Protein AF-A0A2N6TI13-F1 (afdb_monomer_lite)

Foldseek 3Di:
DDDDDDDDPPVPPPPDPPDPDDDDDPPPDDPPPDPDPQDPVNVVVVVVVVVVVVVVVVVQVVPPDDDDDPDPDDLDFQAADDPPQFDPFAEDEDPLCDPVVPDVPNHHDPQDDRVSRNRRNRRFDDDPVDPWTWDCGSNFIWIWDQDPVRYTYIDTDALCVDDLVRLVVCCVVVSDDPVVSVDRNVTDD

Organism: Fusobacterium nucleatum (NCBI:txid851)

Radius of gyration: 29.39 Å; chains: 1; bounding box: 81×53×60 Å

Secondary structure (DSSP, 8-state):
----PPPPS---------PPP--S----PPP--------HHHHHHHHHHHHHHHHHHHHHHTSSS------------PPPPP-S----PEE---GGG-GGG--TT----S--SHHHHHHHHHTPEEETTEEEEEEEETTEEEEEEE-TTSEEEEEEE-TTTS-HHHHHHHHHTTSS-HHHHHHHHH---

pLDDT: mean 72.27, std 16.73, range [37.0, 93.75]

Sequence (189 aa):
MYTLSPLPEDMKKPKIPSFPSPNGKIFQLPPMVLPKQETEKERWEREERARREEQEFFNELQKPNGIPLQQEKPVTIIYTKNDGTKFDEKYEPSPKHDPKTGYPGASKSNIPDIKTGQELLEDSYGSSKVKQRYVWYRGKLVEFQPGNNGTWHDYTVDGNEVPTDVLRQMGDDGIITNSEYNKLKKGKK

Structure (mmCIF, N/CA/C/O backbone):
data_AF-A0A2N6TI13-F1
#
_entry.id   AF-A0A2N6TI13-F1
#
loop_
_atom_site.group_PDB
_atom_site.id
_atom_site.type_symbol
_atom_site.label_atom_id
_atom_site.label_alt_id
_atom_site.label_comp_id
_atom_site.label_asym_id
_atom_site.label_entity_id
_atom_site.label_seq_id
_atom_site.pdbx_PDB_ins_code
_atom_site.Cartn_x
_atom_site.Cartn_y
_atom_site.Cartn_z
_atom_site.occupancy
_atom_site.B_iso_or_equiv
_atom_site.auth_seq_id
_atom_site.auth_comp_id
_atom_site.auth_asym_id
_atom_site.auth_atom_id
_atom_site.pdbx_PDB_model_num
ATOM 1 N N . MET A 1 1 ? -63.350 -16.710 -43.893 1.00 46.12 1 MET A N 1
ATOM 2 C CA . MET A 1 1 ? -62.739 -17.830 -43.150 1.00 46.12 1 MET A CA 1
ATOM 3 C C . MET A 1 1 ? -61.500 -17.301 -42.443 1.00 46.12 1 MET A C 1
ATOM 5 O O . MET A 1 1 ? -60.509 -17.068 -43.115 1.00 46.12 1 MET A O 1
ATOM 9 N N . TYR A 1 2 ? -61.569 -17.046 -41.135 1.00 40.47 2 TYR A N 1
ATOM 10 C CA . TYR A 1 2 ? -60.393 -16.741 -40.311 1.00 40.47 2 TYR A CA 1
ATOM 11 C C . TYR A 1 2 ? -60.356 -17.750 -39.165 1.00 40.47 2 TYR A C 1
ATOM 13 O O . TYR A 1 2 ? -61.289 -17.832 -38.370 1.00 40.47 2 TYR A O 1
ATOM 21 N N . THR A 1 3 ? -59.309 -18.570 -39.154 1.00 49.75 3 THR A N 1
ATOM 22 C CA . THR A 1 3 ? -59.056 -19.633 -38.182 1.00 49.75 3 THR A CA 1
ATOM 23 C C . THR A 1 3 ? -58.270 -19.044 -37.014 1.00 49.75 3 THR A C 1
ATOM 25 O O . THR A 1 3 ? -57.120 -18.645 -37.190 1.00 49.75 3 THR A O 1
ATOM 28 N N . LEU A 1 4 ? -58.877 -18.957 -35.831 1.00 55.81 4 LEU A N 1
ATOM 29 C CA . LEU A 1 4 ? -58.154 -18.615 -34.607 1.00 55.81 4 LEU A CA 1
ATOM 30 C C . LEU A 1 4 ? -57.426 -19.872 -34.114 1.00 55.81 4 LEU A C 1
ATOM 32 O O . LEU A 1 4 ? -58.065 -20.851 -33.733 1.00 55.81 4 LEU A O 1
ATOM 36 N N . SER A 1 5 ? -56.096 -19.856 -34.174 1.00 57.47 5 SER A N 1
ATOM 37 C CA . SER A 1 5 ? -55.239 -20.907 -33.618 1.00 57.47 5 SER A CA 1
ATOM 38 C C . SER A 1 5 ? -55.472 -21.061 -32.105 1.00 57.47 5 SER A C 1
ATOM 40 O O . SER A 1 5 ? -55.569 -20.043 -31.414 1.00 57.47 5 SER A O 1
ATOM 42 N N . PRO A 1 6 ? -55.532 -22.288 -31.556 1.00 62.94 6 PRO A N 1
ATOM 43 C CA . PRO A 1 6 ? -55.612 -22.487 -30.113 1.00 62.94 6 PRO A CA 1
ATOM 44 C C . PRO A 1 6 ? -54.283 -22.123 -29.428 1.00 62.94 6 PRO A C 1
ATOM 46 O O . PRO A 1 6 ? -53.200 -22.407 -29.941 1.00 62.94 6 PRO A O 1
ATOM 49 N N . LEU A 1 7 ? -54.384 -21.474 -28.264 1.00 60.69 7 LEU A N 1
ATOM 50 C CA . LEU A 1 7 ? -53.261 -21.166 -27.374 1.00 60.69 7 LEU A CA 1
ATOM 51 C C . LEU A 1 7 ? -52.585 -22.463 -26.878 1.00 60.69 7 LEU A C 1
ATOM 53 O O . LEU A 1 7 ? -53.291 -23.422 -26.570 1.00 60.69 7 LEU A O 1
ATOM 57 N N . PRO A 1 8 ? -51.245 -22.500 -26.753 1.00 56.47 8 PRO A N 1
ATOM 58 C CA . PRO A 1 8 ? -50.531 -23.680 -26.276 1.00 56.47 8 PRO A CA 1
ATOM 59 C C . PRO A 1 8 ? -50.823 -23.975 -24.795 1.00 56.47 8 PRO A C 1
ATOM 61 O O . PRO A 1 8 ? -50.759 -23.096 -23.936 1.00 56.47 8 PRO A O 1
ATOM 64 N N . GLU A 1 9 ? -51.093 -25.246 -24.499 1.00 60.72 9 GLU A N 1
ATOM 65 C CA . GLU A 1 9 ? -51.536 -25.784 -23.200 1.00 60.72 9 GLU A CA 1
ATOM 66 C C . GLU A 1 9 ? -50.435 -25.884 -22.125 1.00 60.72 9 GLU A C 1
ATOM 68 O O . GLU A 1 9 ? -50.664 -26.455 -21.060 1.00 60.72 9 GLU A O 1
ATOM 73 N N . ASP A 1 10 ? -49.251 -25.303 -22.344 1.00 55.16 10 ASP A N 1
ATOM 74 C CA . ASP A 1 10 ? -48.114 -25.426 -21.414 1.00 55.16 10 ASP A CA 1
ATOM 75 C C . ASP A 1 10 ? -47.843 -24.166 -20.577 1.00 55.16 10 ASP A C 1
ATOM 77 O O . ASP A 1 10 ? -46.746 -23.949 -20.064 1.00 55.16 10 ASP A O 1
ATOM 81 N N . MET A 1 11 ? -48.875 -23.353 -20.328 1.00 54.72 11 MET A N 1
ATOM 82 C CA . MET A 1 11 ? -48.889 -22.490 -19.142 1.00 54.72 11 MET A CA 1
ATOM 83 C C . MET A 1 11 ? -49.222 -23.332 -17.905 1.00 54.72 11 MET A C 1
ATOM 85 O O . MET A 1 11 ? -50.239 -23.136 -17.230 1.00 54.72 11 MET A O 1
ATOM 89 N N . LYS A 1 12 ? -48.339 -24.282 -17.579 1.00 58.94 12 LYS A N 1
ATOM 90 C CA . LYS A 1 12 ? -48.272 -24.862 -16.239 1.00 58.94 12 LYS A CA 1
ATOM 91 C C . LYS A 1 12 ? -48.084 -23.714 -15.258 1.00 58.94 12 LYS A C 1
ATOM 93 O O . LYS A 1 12 ? -47.015 -23.117 -15.166 1.00 58.94 12 LYS A O 1
ATOM 98 N N . LYS A 1 13 ? -49.162 -23.397 -14.541 1.00 60.44 13 LYS A N 1
ATOM 99 C CA . LYS A 1 13 ? -49.174 -22.458 -13.418 1.00 60.44 13 LYS A CA 1
ATOM 100 C C . LYS A 1 13 ? -47.942 -22.747 -12.550 1.00 60.44 13 LYS A C 1
ATOM 102 O O . LYS A 1 13 ? -47.818 -23.891 -12.098 1.00 60.44 13 LYS A O 1
ATOM 107 N N . PRO A 1 14 ? -47.041 -21.783 -12.290 1.00 52.25 14 PRO A N 1
ATOM 108 C CA . PRO A 1 14 ? -46.030 -21.998 -11.271 1.00 52.25 14 PRO A CA 1
ATOM 109 C C . PRO A 1 14 ? -46.783 -22.282 -9.973 1.00 52.25 14 PRO A C 1
ATOM 111 O O . PRO A 1 14 ? -47.635 -21.500 -9.546 1.00 52.25 14 PRO A O 1
ATOM 114 N N . LYS A 1 15 ? -46.546 -23.459 -9.391 1.00 57.88 15 LYS A N 1
ATOM 115 C CA . LYS A 1 15 ? -47.133 -23.831 -8.109 1.00 57.88 15 LYS A CA 1
ATOM 116 C C . LYS A 1 15 ? -46.513 -22.917 -7.064 1.00 57.88 15 LYS A C 1
ATOM 118 O O . LYS A 1 15 ? -45.397 -23.153 -6.614 1.00 57.88 15 LYS A O 1
ATOM 123 N N . ILE A 1 16 ? -47.221 -21.839 -6.744 1.00 56.69 16 ILE A N 1
ATOM 124 C CA . ILE A 1 16 ? -46.847 -20.922 -5.673 1.00 56.69 16 ILE A CA 1
ATOM 125 C C . ILE A 1 16 ? -46.741 -21.782 -4.405 1.00 56.69 16 ILE A C 1
ATOM 127 O O . ILE A 1 16 ? -47.707 -22.489 -4.090 1.00 56.69 16 ILE A O 1
ATOM 131 N N . PRO A 1 17 ? -45.595 -21.807 -3.705 1.00 48.16 17 PRO A N 1
ATOM 132 C CA . PRO A 1 17 ? -45.518 -22.483 -2.423 1.00 48.16 17 PRO A CA 1
ATOM 133 C C . PRO A 1 17 ? -46.562 -21.849 -1.503 1.00 48.16 17 PRO A C 1
ATOM 135 O O . PRO A 1 17 ? -46.574 -20.636 -1.298 1.00 48.16 17 PRO A O 1
ATOM 138 N N . SER A 1 18 ? -47.488 -22.667 -1.004 1.00 52.69 18 SER A N 1
ATOM 139 C CA . SER A 1 18 ? -48.498 -22.209 -0.058 1.00 52.69 18 SER A CA 1
ATOM 140 C C . SER A 1 18 ? -47.770 -21.785 1.214 1.00 52.69 18 SER A C 1
ATOM 142 O O . SER A 1 18 ? -47.204 -22.626 1.911 1.00 52.69 18 SER A O 1
ATOM 144 N N . PHE A 1 19 ? -47.742 -20.484 1.493 1.00 53.62 19 PHE A N 1
ATOM 145 C CA . PHE A 1 19 ? -47.209 -19.975 2.750 1.00 53.62 19 PHE A CA 1
ATOM 146 C C . PHE A 1 19 ? -48.032 -20.553 3.912 1.00 53.62 19 PHE A C 1
ATOM 148 O O . PHE A 1 19 ? -49.264 -20.601 3.814 1.00 53.62 19 PHE A O 1
ATOM 155 N N . PRO A 1 20 ? -47.394 -21.015 5.002 1.00 49.56 20 PRO A N 1
ATOM 156 C CA . PRO A 1 20 ? -48.125 -21.440 6.183 1.00 49.56 20 PRO A CA 1
ATOM 157 C C . PRO A 1 20 ? -48.889 -20.241 6.750 1.00 49.56 20 PRO A C 1
ATOM 159 O O . PRO A 1 20 ? -48.307 -19.192 7.029 1.00 49.56 20 PRO A O 1
ATOM 162 N N . SER A 1 21 ? -50.203 -20.402 6.904 1.00 51.97 21 SER A N 1
ATOM 163 C CA . SER A 1 21 ? -51.037 -19.436 7.615 1.00 51.97 21 SER A CA 1
ATOM 164 C C . SER A 1 21 ? -50.514 -19.296 9.052 1.00 51.97 21 SER A C 1
ATOM 166 O O . SER A 1 21 ? -50.369 -20.319 9.732 1.00 51.97 21 SER A O 1
ATOM 168 N N . PRO A 1 22 ? -50.202 -18.081 9.539 1.00 46.97 22 PRO A N 1
ATOM 169 C CA . PRO A 1 22 ? -49.660 -17.901 10.873 1.00 46.97 22 PRO A CA 1
ATOM 170 C C . PRO A 1 22 ? -50.792 -18.015 11.896 1.00 46.97 22 PRO A C 1
ATOM 172 O O . PRO A 1 22 ? -51.399 -17.028 12.309 1.00 46.97 22 PRO A O 1
ATOM 175 N N . ASN A 1 23 ? -51.060 -19.237 12.350 1.00 52.44 23 ASN A N 1
ATOM 176 C CA . ASN A 1 23 ? -51.750 -19.431 13.615 1.00 52.44 23 ASN A CA 1
ATOM 177 C C . ASN A 1 23 ? -50.808 -19.004 14.751 1.00 52.44 23 ASN A C 1
ATOM 179 O O . ASN A 1 23 ? -49.843 -19.696 15.065 1.00 52.44 23 ASN A O 1
ATOM 183 N N . GLY A 1 24 ? -51.128 -17.873 15.385 1.00 54.88 24 GLY A N 1
ATOM 184 C CA . GLY A 1 24 ? -50.646 -17.548 16.728 1.00 54.88 24 GLY A CA 1
ATOM 185 C C . GLY A 1 24 ? -49.467 -16.580 16.813 1.00 54.88 24 GLY A C 1
ATOM 186 O O . GLY A 1 24 ? -48.456 -16.917 17.419 1.00 54.88 24 GLY A O 1
ATOM 187 N N . LYS A 1 25 ? -49.617 -15.380 16.239 1.00 58.41 25 LYS A N 1
ATOM 188 C CA . LYS A 1 25 ? -49.141 -14.070 16.743 1.00 58.41 25 LYS A CA 1
ATOM 189 C C . LYS A 1 25 ? -49.369 -13.054 15.629 1.00 58.41 25 LYS A C 1
ATOM 191 O O . LYS A 1 25 ? -48.630 -13.009 14.652 1.00 58.41 25 LYS A O 1
ATOM 196 N N . ILE A 1 26 ? -50.438 -12.276 15.755 1.00 49.81 26 ILE A N 1
ATOM 197 C CA . ILE A 1 26 ? -50.733 -11.181 14.833 1.00 49.81 26 ILE A CA 1
ATOM 198 C C . ILE A 1 26 ? -49.592 -10.172 14.998 1.00 49.81 26 ILE A C 1
ATOM 200 O O . ILE A 1 26 ? -49.514 -9.499 16.025 1.00 49.81 26 ILE A O 1
ATOM 204 N N . PHE A 1 27 ? -48.692 -10.074 14.018 1.00 46.62 27 PHE A N 1
ATOM 205 C CA . PHE A 1 27 ? -47.913 -8.856 13.835 1.00 46.62 27 PHE A CA 1
ATOM 206 C C . PHE A 1 27 ? -48.932 -7.764 13.514 1.00 46.62 27 PHE A C 1
ATOM 208 O O . PHE A 1 27 ? -49.380 -7.641 12.376 1.00 46.62 27 PHE A O 1
ATOM 215 N N . GLN A 1 28 ? -49.381 -7.032 14.534 1.00 60.00 28 GLN A N 1
ATOM 216 C CA . GLN A 1 28 ? -50.133 -5.811 14.303 1.00 60.00 28 GLN A CA 1
ATOM 217 C C . GLN A 1 28 ? -49.165 -4.850 13.622 1.00 60.00 28 GLN A C 1
ATOM 219 O O . GLN A 1 28 ? -48.255 -4.318 14.256 1.00 60.00 28 GLN A O 1
ATOM 224 N N . LEU A 1 29 ? -49.331 -4.673 12.311 1.00 51.97 29 LEU A N 1
ATOM 225 C CA . LEU A 1 29 ? -48.798 -3.491 11.655 1.00 51.97 29 LEU A CA 1
ATOM 226 C C . LEU A 1 29 ? -49.373 -2.286 12.412 1.00 51.97 29 LEU A C 1
ATOM 228 O O . LEU A 1 29 ? -50.572 -2.296 12.719 1.00 51.97 29 LEU A O 1
ATOM 232 N N . PRO A 1 30 ? -48.552 -1.280 12.762 1.00 56.88 30 PRO A N 1
ATOM 233 C CA . PRO A 1 30 ? -49.081 -0.072 13.371 1.00 56.88 30 PRO A CA 1
ATOM 234 C C . PRO A 1 30 ? -50.186 0.484 12.462 1.00 56.88 30 PRO A C 1
ATOM 236 O O . PRO A 1 30 ? -50.072 0.366 11.236 1.00 56.88 30 PRO A O 1
ATOM 239 N N . PRO A 1 31 ? -51.267 1.051 13.026 1.00 59.91 31 PRO A N 1
ATOM 240 C CA . PRO A 1 31 ? -52.330 1.634 12.224 1.00 59.91 31 PRO A CA 1
ATOM 241 C C . PRO A 1 31 ? -51.705 2.626 11.244 1.00 59.91 31 PRO A C 1
ATOM 243 O O . PRO A 1 31 ? -51.023 3.567 11.651 1.00 59.91 31 PRO A O 1
ATOM 246 N N . MET A 1 32 ? -51.892 2.374 9.947 1.00 54.28 32 MET A N 1
ATOM 247 C CA . MET A 1 32 ? -51.418 3.273 8.907 1.00 54.28 32 MET A CA 1
ATOM 248 C C . MET A 1 32 ? -52.206 4.568 9.064 1.00 54.28 32 MET A C 1
ATOM 250 O O . MET A 1 32 ? -53.405 4.614 8.786 1.00 54.28 32 MET A O 1
ATOM 254 N N . VAL A 1 33 ? -51.547 5.593 9.600 1.00 55.19 33 VAL A N 1
ATOM 255 C CA . VAL A 1 33 ? -52.133 6.922 9.745 1.00 55.19 33 VAL A CA 1
ATOM 256 C C . VAL A 1 33 ? -52.543 7.359 8.344 1.00 55.19 33 VAL A C 1
ATOM 258 O O . VAL A 1 33 ? -51.690 7.480 7.464 1.00 55.19 33 VAL A O 1
ATOM 261 N N . LEU A 1 34 ? -53.850 7.529 8.119 1.00 50.06 34 LEU A N 1
ATOM 262 C CA . LEU A 1 34 ? -54.353 8.079 6.866 1.00 50.06 34 LEU A CA 1
ATOM 263 C C . LEU A 1 34 ? -53.625 9.415 6.654 1.00 50.06 34 LEU A C 1
ATOM 265 O O . LEU A 1 34 ? -53.615 10.212 7.600 1.00 50.06 34 LEU A O 1
ATOM 269 N N . PRO A 1 35 ? -52.994 9.667 5.491 1.00 50.41 35 PRO A N 1
ATOM 270 C CA . PRO A 1 35 ? -52.327 10.936 5.248 1.00 50.41 35 PRO A CA 1
ATOM 271 C C . PRO A 1 35 ? -53.337 12.043 5.534 1.00 50.41 35 PRO A C 1
ATOM 273 O O . PRO A 1 35 ? -54.383 12.111 4.882 1.00 50.41 35 PRO A O 1
ATOM 276 N N . LYS A 1 36 ? -53.086 12.852 6.571 1.00 59.91 36 LYS A N 1
ATOM 277 C CA . LYS A 1 36 ? -53.894 14.049 6.804 1.00 59.91 36 LYS A CA 1
ATOM 278 C C . LYS A 1 36 ? -53.859 14.835 5.500 1.00 59.91 36 LYS A C 1
ATOM 280 O O . LYS A 1 36 ? -52.787 14.997 4.923 1.00 59.91 36 LYS A O 1
ATOM 285 N N . GLN A 1 37 ? -55.022 15.267 5.016 1.00 56.78 37 GLN A N 1
ATOM 286 C CA . GLN A 1 37 ? -55.051 16.196 3.896 1.00 56.78 37 GLN A CA 1
ATOM 287 C C . GLN A 1 37 ? -54.268 17.436 4.313 1.00 56.78 37 GLN A C 1
ATOM 289 O O . GLN A 1 37 ? -54.681 18.166 5.213 1.00 56.78 37 GLN A O 1
ATOM 294 N N . GLU A 1 38 ? -53.109 17.617 3.694 1.00 56.06 38 GLU A N 1
ATOM 295 C CA . GLU A 1 38 ? -52.273 18.782 3.913 1.00 56.06 38 GLU A CA 1
ATOM 296 C C . GLU A 1 38 ? -53.012 20.000 3.399 1.00 56.06 38 GLU A C 1
ATOM 298 O O . GLU A 1 38 ? -53.324 20.119 2.208 1.00 56.06 38 GLU A O 1
ATOM 303 N N . THR A 1 39 ? -53.304 20.897 4.329 1.00 65.12 39 THR A N 1
ATOM 304 C CA . THR A 1 39 ? -53.870 22.202 4.014 1.00 65.12 39 THR A CA 1
ATOM 305 C C . THR A 1 39 ? -52.906 22.924 3.067 1.00 65.12 39 THR A C 1
ATOM 307 O O . THR A 1 39 ? -51.692 22.801 3.213 1.00 65.12 39 THR A O 1
ATOM 310 N N . GLU A 1 40 ? -53.405 23.705 2.108 1.00 65.88 40 GLU A N 1
ATOM 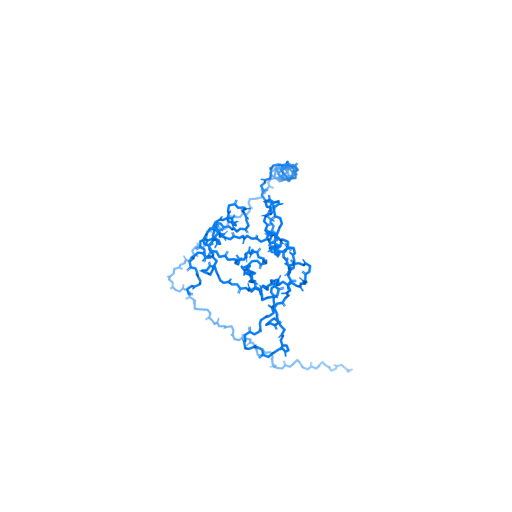311 C CA . GLU A 1 40 ? -52.580 24.424 1.114 1.00 65.88 40 GLU A CA 1
ATOM 312 C C . GLU A 1 40 ? -51.441 25.239 1.758 1.00 65.88 40 GLU A C 1
ATOM 314 O O . GLU A 1 40 ? -50.312 25.253 1.271 1.00 65.88 40 GLU A O 1
ATOM 319 N N . LYS A 1 41 ? -51.712 25.803 2.940 1.00 74.75 41 LYS A N 1
ATOM 320 C CA . LYS A 1 41 ? -50.731 26.498 3.779 1.00 74.75 41 LYS A CA 1
ATOM 321 C C . LYS A 1 41 ? -49.562 25.609 4.234 1.00 74.75 41 LYS A C 1
ATOM 323 O O . LYS A 1 41 ? -48.425 26.058 4.237 1.00 74.75 41 LYS A O 1
ATOM 328 N N . GLU A 1 42 ? -49.832 24.362 4.608 1.00 70.50 42 GLU A N 1
ATOM 329 C CA . GLU A 1 42 ? -48.819 23.399 5.065 1.00 70.50 42 GLU A CA 1
ATOM 330 C C . GLU A 1 42 ? -47.961 22.895 3.898 1.00 70.50 42 GLU A C 1
ATOM 332 O O . GLU A 1 42 ? -46.759 22.681 4.051 1.00 70.50 42 GLU A O 1
ATOM 337 N N . ARG A 1 43 ? -48.562 22.784 2.706 1.00 71.06 43 ARG A N 1
ATOM 338 C CA . ARG A 1 43 ? -47.844 22.467 1.468 1.00 71.06 43 ARG A CA 1
ATOM 339 C C . ARG A 1 43 ? -46.873 23.582 1.088 1.00 71.06 43 ARG A C 1
ATOM 341 O O . ARG A 1 43 ? -45.709 23.296 0.834 1.00 71.06 43 ARG A O 1
ATOM 348 N N . TRP A 1 44 ? -47.333 24.834 1.129 1.00 71.44 44 TRP A N 1
ATOM 349 C CA . TRP A 1 44 ? -46.494 25.999 0.848 1.00 71.44 44 TRP A CA 1
ATOM 350 C C . TRP A 1 44 ? -45.358 26.139 1.866 1.00 71.44 44 TRP A C 1
ATOM 352 O O . TRP A 1 44 ? -44.215 26.357 1.491 1.00 71.44 44 TRP A O 1
ATOM 362 N N . GLU A 1 45 ? -45.633 25.930 3.156 1.00 79.56 45 GLU A N 1
ATOM 363 C CA . GLU A 1 45 ? -44.604 25.989 4.200 1.00 79.56 45 GLU A CA 1
ATOM 364 C C . GLU A 1 45 ? -43.572 24.856 4.076 1.00 79.56 45 GLU A C 1
ATOM 366 O O . GLU A 1 45 ? -42.388 25.065 4.344 1.00 79.56 45 GLU A O 1
ATOM 371 N N . ARG A 1 46 ? -43.989 23.664 3.628 1.00 72.50 46 ARG A N 1
ATOM 372 C CA . ARG A 1 46 ? -43.064 22.565 3.333 1.00 72.50 46 ARG A CA 1
ATOM 373 C C . ARG A 1 46 ? -42.217 22.847 2.101 1.00 72.50 46 ARG A C 1
ATOM 375 O O . ARG A 1 46 ? -41.025 22.572 2.139 1.00 72.50 46 ARG A O 1
ATOM 382 N N . GLU A 1 47 ? -42.810 23.365 1.035 1.00 75.56 47 GLU A N 1
ATOM 383 C CA . GLU A 1 47 ? -42.093 23.700 -0.195 1.00 75.56 47 GLU A CA 1
ATOM 384 C C . GLU A 1 47 ? -41.108 24.853 0.037 1.00 75.56 47 GLU A C 1
ATOM 386 O O . GLU A 1 47 ? -39.958 24.776 -0.380 1.00 75.56 47 GLU A O 1
ATOM 3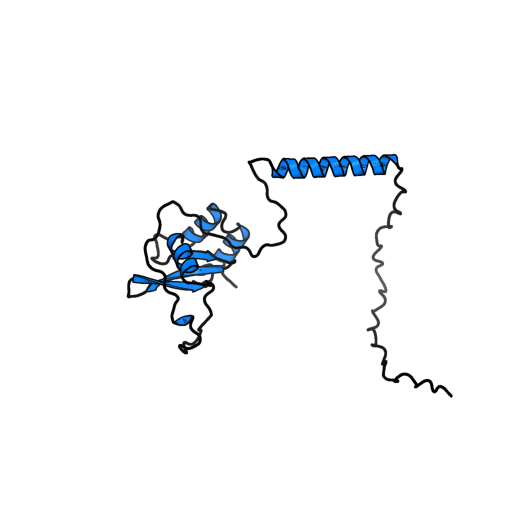91 N N . GLU A 1 48 ? -41.496 25.862 0.819 1.00 74.19 48 GLU A N 1
ATOM 392 C CA . GLU A 1 48 ? -40.618 26.966 1.210 1.00 74.19 48 GLU A CA 1
ATOM 393 C C . GLU A 1 48 ? -39.488 26.492 2.142 1.00 74.19 48 GLU A C 1
ATOM 395 O O . GLU A 1 48 ? -38.351 26.959 2.035 1.00 74.19 48 GLU A O 1
ATOM 400 N N . ARG A 1 49 ? -39.771 25.525 3.030 1.00 74.69 49 ARG A N 1
ATOM 401 C CA . ARG A 1 49 ? -38.748 24.858 3.849 1.00 74.69 49 ARG A CA 1
ATOM 402 C C . ARG A 1 49 ? -37.796 24.039 2.986 1.00 74.69 49 ARG A C 1
ATOM 404 O O . ARG A 1 49 ? -36.596 24.190 3.161 1.00 74.69 49 ARG A O 1
ATOM 411 N N . ALA A 1 50 ? -38.308 23.245 2.050 1.00 75.81 50 ALA A N 1
ATOM 412 C CA . ALA A 1 50 ? -37.498 22.448 1.134 1.00 75.81 50 ALA A CA 1
ATOM 413 C C . ALA A 1 50 ? -36.613 23.345 0.260 1.00 75.81 50 ALA A C 1
ATOM 415 O O . ALA A 1 50 ? -35.420 23.101 0.141 1.00 75.81 50 ALA A O 1
ATOM 416 N N . ARG A 1 51 ? -37.158 24.453 -0.256 1.00 74.94 51 ARG A N 1
ATOM 417 C CA . ARG A 1 51 ? -36.397 25.447 -1.018 1.00 74.94 51 ARG A CA 1
ATOM 418 C C . ARG A 1 51 ? -35.292 26.086 -0.179 1.00 74.94 51 ARG A C 1
ATOM 420 O O . ARG A 1 51 ? -34.182 26.270 -0.669 1.00 74.94 51 ARG A O 1
ATOM 427 N N . ARG A 1 52 ? -35.576 26.426 1.084 1.00 75.81 52 ARG A N 1
ATOM 428 C CA . ARG A 1 52 ? -34.567 26.964 2.010 1.00 75.81 52 ARG A CA 1
ATOM 429 C C . ARG A 1 52 ? -33.492 25.928 2.329 1.00 75.81 52 ARG A C 1
ATOM 431 O O . ARG A 1 52 ? -32.320 26.272 2.310 1.00 75.81 52 ARG A O 1
ATOM 438 N N . GLU A 1 53 ? -33.884 24.688 2.585 1.00 74.19 53 GLU A N 1
ATOM 439 C CA . GLU A 1 53 ? -32.988 23.580 2.917 1.00 74.19 53 GLU A CA 1
ATOM 440 C C . GLU A 1 53 ? -32.089 23.207 1.728 1.00 74.19 53 GLU A C 1
ATOM 442 O O . GLU A 1 53 ? -30.889 23.023 1.907 1.00 74.19 53 GLU A O 1
ATOM 447 N N . GLU A 1 54 ? -32.612 23.217 0.497 1.00 73.31 54 GLU A N 1
ATOM 448 C CA . GLU A 1 54 ? -31.807 23.082 -0.723 1.00 73.31 54 GLU A CA 1
ATOM 449 C C . GLU A 1 54 ? -30.820 24.244 -0.877 1.00 73.31 54 GLU A C 1
ATOM 451 O O . GLU A 1 54 ? -29.639 24.030 -1.152 1.00 73.31 54 GLU A O 1
ATOM 456 N N . GLN A 1 55 ? -31.270 25.482 -0.667 1.00 73.12 55 GLN A N 1
ATOM 457 C CA . GLN A 1 55 ? -30.405 26.657 -0.768 1.00 73.12 55 GLN A CA 1
ATOM 458 C C . GLN A 1 55 ? -29.294 26.638 0.295 1.00 73.12 55 GLN A C 1
ATOM 460 O O . GLN A 1 55 ? -28.148 26.983 0.005 1.00 73.12 55 GLN A O 1
ATOM 465 N N . GLU A 1 56 ? -29.619 26.217 1.517 1.00 72.38 56 GLU A N 1
ATOM 466 C CA . GLU A 1 56 ? -28.664 26.021 2.607 1.00 72.38 56 GLU A CA 1
ATOM 467 C C . GLU A 1 56 ? -27.691 24.884 2.293 1.00 72.38 56 GLU A C 1
ATOM 469 O O . GLU A 1 56 ? -26.495 25.068 2.490 1.00 72.38 56 GLU A O 1
ATOM 474 N N . PHE A 1 57 ? -28.153 23.779 1.703 1.00 70.56 57 PHE A N 1
ATOM 475 C CA . PHE A 1 57 ? -27.305 22.681 1.241 1.00 70.56 57 PHE A CA 1
ATOM 476 C C . PHE A 1 57 ? -26.305 23.130 0.164 1.00 70.56 57 PHE A C 1
ATOM 478 O O . PHE A 1 57 ? -25.109 22.866 0.283 1.00 70.56 57 PHE A O 1
ATOM 485 N N . PHE A 1 58 ? -26.746 23.875 -0.856 1.00 64.31 58 PHE A N 1
ATOM 486 C CA . PHE A 1 58 ? -25.844 24.418 -1.880 1.00 64.31 58 PHE A CA 1
ATOM 487 C C . PHE A 1 58 ? -24.858 25.449 -1.314 1.00 64.31 58 PHE A C 1
ATOM 489 O O . PHE A 1 58 ? -23.692 25.458 -1.707 1.00 64.31 58 PHE A O 1
ATOM 496 N N . ASN A 1 59 ? -25.287 26.286 -0.366 1.00 72.25 59 ASN A N 1
ATOM 497 C CA . ASN A 1 59 ? -24.396 27.223 0.318 1.00 72.25 59 ASN A CA 1
ATOM 498 C C . ASN A 1 59 ? -23.387 26.501 1.224 1.00 72.25 59 ASN A C 1
ATOM 500 O O . ASN A 1 59 ? -22.237 26.925 1.299 1.00 72.25 59 ASN A O 1
ATOM 504 N N . GLU A 1 60 ? -23.786 25.410 1.887 1.00 66.50 60 GLU A N 1
ATOM 505 C CA . GLU A 1 60 ? -22.907 24.525 2.660 1.00 66.50 60 GLU A CA 1
ATOM 506 C C . GLU A 1 60 ? -21.813 23.929 1.760 1.00 66.50 60 GLU A C 1
ATOM 508 O O . GLU A 1 60 ? -20.639 23.973 2.122 1.00 66.50 60 GLU A O 1
ATOM 513 N N . LEU A 1 61 ? -22.171 23.470 0.551 1.00 61.47 61 LEU A N 1
ATOM 514 C CA . LEU A 1 61 ? -21.222 22.957 -0.450 1.00 61.47 61 LEU A CA 1
ATOM 515 C C . LEU A 1 61 ? -20.216 24.012 -0.932 1.00 61.47 61 LEU A C 1
ATOM 517 O O . LEU A 1 61 ? -19.114 23.660 -1.349 1.00 61.47 61 LEU A O 1
ATOM 521 N N . GLN A 1 62 ? -20.581 25.295 -0.896 1.00 60.34 62 GLN A N 1
ATOM 522 C CA . GLN A 1 62 ? -19.696 26.395 -1.288 1.00 60.34 62 GLN A CA 1
ATOM 523 C C . GLN A 1 62 ? -18.805 26.903 -0.145 1.00 60.34 62 GLN A C 1
ATOM 525 O O . GLN A 1 62 ? -17.920 27.729 -0.388 1.00 60.34 62 GLN A O 1
ATOM 530 N N . LYS A 1 63 ? -18.983 26.420 1.094 1.00 70.12 63 LYS A N 1
ATOM 531 C CA . LYS A 1 63 ? -18.089 26.776 2.203 1.00 70.12 63 LYS A CA 1
ATOM 532 C C . LYS A 1 63 ? -16.733 26.079 2.004 1.00 70.12 63 LYS A C 1
ATOM 534 O O . LYS A 1 63 ? -16.689 24.867 1.819 1.00 70.12 63 LYS A O 1
ATOM 539 N N . PRO A 1 64 ? -15.603 26.799 2.115 1.00 53.69 64 PRO A N 1
ATOM 540 C CA . PRO A 1 64 ? -14.268 26.242 1.869 1.00 53.69 64 PRO A CA 1
ATOM 541 C C . PRO A 1 64 ? -13.780 25.234 2.930 1.00 53.69 64 PRO A C 1
ATOM 543 O O . PRO A 1 64 ? -12.692 24.688 2.782 1.00 53.69 64 PRO A O 1
ATOM 546 N N . ASN A 1 65 ? -14.569 24.957 3.978 1.00 56.28 65 ASN A N 1
ATOM 547 C CA . ASN A 1 65 ? -14.237 24.015 5.049 1.00 56.28 65 ASN A CA 1
ATOM 548 C C . ASN A 1 65 ? -15.306 22.910 5.106 1.00 56.28 65 ASN A C 1
ATOM 550 O O . ASN A 1 65 ? -16.415 23.141 5.584 1.00 56.28 65 ASN A O 1
ATOM 554 N N . GLY A 1 66 ? -14.971 21.742 4.549 1.00 57.47 66 GLY A N 1
ATOM 555 C CA . GLY A 1 66 ? -15.917 20.706 4.138 1.00 57.47 66 GLY A CA 1
ATOM 556 C C . GLY A 1 66 ? -16.417 19.720 5.201 1.00 57.47 66 GLY A C 1
ATOM 557 O O . GLY A 1 66 ? -15.746 19.424 6.187 1.00 57.47 66 GLY A O 1
ATOM 558 N N . ILE A 1 67 ? -17.589 19.147 4.903 1.00 49.59 67 ILE A N 1
ATOM 559 C CA . ILE A 1 67 ? -18.161 17.895 5.434 1.00 49.59 67 ILE A CA 1
ATOM 560 C C . ILE A 1 67 ? -18.812 17.166 4.229 1.00 49.59 67 ILE A C 1
ATOM 562 O O . ILE A 1 67 ? -19.318 17.840 3.330 1.00 49.59 67 ILE A O 1
ATOM 566 N N . PRO A 1 68 ? -18.724 15.822 4.114 1.00 44.00 68 PRO A N 1
ATOM 567 C CA . PRO A 1 68 ? -18.718 15.152 2.816 1.00 44.00 68 PRO A CA 1
ATOM 568 C C . PRO A 1 68 ? -20.109 14.997 2.195 1.00 44.00 68 PRO A C 1
ATOM 570 O O . PRO A 1 68 ? -21.054 14.530 2.830 1.00 44.00 68 PRO A O 1
ATOM 573 N N . LEU A 1 69 ? -20.172 15.309 0.900 1.00 43.34 69 LEU A N 1
ATOM 574 C CA . LEU A 1 69 ? -21.226 14.919 -0.032 1.00 43.34 69 LEU A CA 1
ATOM 575 C C . LEU A 1 69 ? -21.549 13.424 0.150 1.00 43.34 69 LEU A C 1
ATOM 577 O O . LEU A 1 69 ? -20.631 12.601 0.136 1.00 43.34 69 LEU A O 1
ATOM 581 N N . GLN A 1 70 ? -22.828 13.057 0.310 1.00 47.41 70 GLN A N 1
ATOM 582 C CA . GLN A 1 70 ? -23.259 11.658 0.215 1.00 47.41 70 GLN A CA 1
ATOM 583 C C . GLN A 1 70 ? -22.945 11.148 -1.195 1.00 47.41 70 GLN A C 1
ATOM 585 O O . GLN A 1 70 ? -23.713 11.324 -2.134 1.00 47.41 70 GLN A O 1
ATOM 590 N N . GLN A 1 71 ? -21.763 10.564 -1.345 1.00 45.69 71 GLN A N 1
ATOM 591 C CA . GLN A 1 71 ? -21.298 9.983 -2.586 1.00 45.69 71 GLN A CA 1
ATOM 592 C C . GLN A 1 71 ? -22.009 8.640 -2.800 1.00 45.69 71 GLN A C 1
ATOM 594 O O . GLN A 1 71 ? -21.829 7.699 -2.020 1.00 45.69 71 GLN A O 1
ATOM 599 N N . GLU A 1 72 ? -22.783 8.519 -3.880 1.00 44.22 72 GLU A N 1
ATOM 600 C CA . GLU A 1 72 ? -23.007 7.226 -4.531 1.00 44.22 72 GLU A CA 1
ATOM 601 C C . GLU A 1 72 ? -21.636 6.578 -4.719 1.00 44.22 72 GLU A C 1
ATOM 603 O O . GLU A 1 72 ? -20.830 7.143 -5.448 1.00 44.22 72 GLU A O 1
ATOM 608 N N . LYS A 1 73 ? -21.341 5.475 -4.011 1.00 44.41 73 LYS A N 1
ATOM 609 C CA . LYS A 1 73 ? -20.010 4.837 -3.934 1.00 44.41 73 LYS A CA 1
ATOM 610 C C . LYS A 1 73 ? -19.217 4.977 -5.246 1.00 44.41 73 LYS A C 1
ATOM 612 O O . LYS A 1 73 ? -19.405 4.151 -6.145 1.00 44.41 73 LYS A O 1
ATOM 617 N N . PRO A 1 74 ? -18.302 5.957 -5.359 1.00 37.00 74 PRO A N 1
ATOM 618 C CA . PRO A 1 74 ? -17.359 5.963 -6.451 1.00 37.00 74 PRO A CA 1
ATOM 619 C C . PRO A 1 74 ? -16.446 4.762 -6.228 1.00 37.00 74 PRO A C 1
ATOM 621 O O . PRO A 1 74 ? -16.171 4.380 -5.084 1.00 37.00 74 PRO A O 1
ATOM 624 N N . VAL A 1 75 ? -15.972 4.154 -7.316 1.00 41.69 75 VAL A N 1
ATOM 625 C CA . VAL A 1 75 ? -14.812 3.257 -7.273 1.00 41.69 75 VAL A CA 1
ATOM 626 C C . VAL A 1 75 ? -13.747 3.987 -6.461 1.00 41.69 75 VAL A C 1
ATOM 628 O O . VAL A 1 75 ? -13.231 5.004 -6.910 1.00 41.69 75 VAL A O 1
ATOM 631 N N . THR A 1 76 ? -13.515 3.555 -5.222 1.00 43.12 76 THR A N 1
ATOM 632 C CA . THR A 1 76 ? -12.707 4.313 -4.268 1.00 43.12 76 THR A CA 1
ATOM 633 C C . THR A 1 76 ? -11.247 4.200 -4.700 1.00 43.12 76 THR A C 1
ATOM 635 O O . THR A 1 76 ? -10.551 3.240 -4.364 1.00 43.12 76 THR A O 1
ATOM 638 N N . ILE A 1 77 ? -10.807 5.137 -5.542 1.00 50.81 77 ILE A N 1
ATOM 639 C CA . ILE A 1 77 ? -9.400 5.352 -5.860 1.00 50.81 77 ILE A CA 1
ATOM 640 C C . ILE A 1 77 ? -8.849 6.161 -4.692 1.00 50.81 77 ILE A C 1
ATOM 642 O O . ILE A 1 77 ? -9.054 7.368 -4.610 1.00 50.81 77 ILE A O 1
ATOM 646 N N . ILE A 1 78 ? -8.230 5.466 -3.744 1.00 52.81 78 ILE A N 1
ATOM 647 C CA . ILE A 1 78 ? -7.456 6.120 -2.700 1.00 52.81 78 ILE A CA 1
ATOM 648 C C . ILE A 1 78 ? -6.026 6.264 -3.226 1.00 52.81 78 ILE A C 1
ATOM 650 O O . ILE A 1 78 ? -5.450 5.296 -3.726 1.00 52.81 78 ILE A O 1
ATOM 654 N N . TYR A 1 79 ? -5.502 7.481 -3.138 1.00 59.03 79 TYR A N 1
ATOM 655 C CA . TYR A 1 79 ? -4.116 7.841 -3.425 1.00 59.03 79 TYR A CA 1
ATOM 656 C C . TYR A 1 79 ? -3.346 7.882 -2.108 1.00 59.03 79 TYR A C 1
ATOM 658 O O . TYR A 1 79 ? -3.930 8.184 -1.070 1.00 59.03 79 TYR A O 1
ATOM 666 N N . THR A 1 80 ? -2.055 7.579 -2.123 1.00 57.94 80 THR A N 1
ATOM 667 C CA . THR A 1 80 ? -1.186 7.797 -0.965 1.00 57.94 80 THR A CA 1
ATOM 668 C C . THR A 1 80 ? -0.849 9.281 -0.819 1.00 57.94 80 THR A C 1
ATOM 670 O O . THR A 1 80 ? -0.932 10.052 -1.776 1.00 57.94 80 THR A O 1
ATOM 673 N N . LYS A 1 81 ? -0.540 9.717 0.406 1.00 55.56 81 LYS A N 1
ATOM 674 C CA . LYS A 1 81 ? -0.201 11.113 0.681 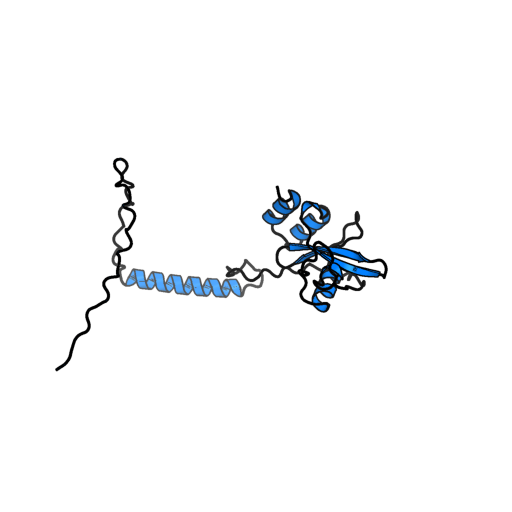1.00 55.56 81 LYS A CA 1
ATOM 675 C C . LYS A 1 81 ? 1.316 11.282 0.679 1.00 55.56 81 L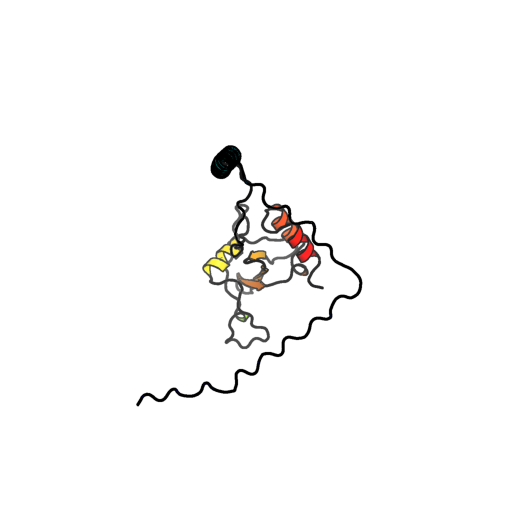YS A C 1
ATOM 677 O O . LYS A 1 81 ? 2.007 10.701 1.507 1.00 55.56 81 LYS A O 1
ATOM 682 N N . ASN A 1 82 ? 1.806 12.114 -0.234 1.00 58.78 82 ASN A N 1
ATOM 683 C CA . ASN A 1 82 ? 3.212 12.494 -0.308 1.00 58.78 82 ASN A CA 1
ATOM 684 C C . ASN A 1 82 ? 3.594 13.499 0.776 1.00 58.78 82 ASN A C 1
ATOM 686 O O . ASN A 1 82 ? 2.975 14.557 0.890 1.00 58.78 82 ASN A O 1
ATOM 690 N N . ASP A 1 83 ? 4.674 13.217 1.500 1.00 59.47 83 ASP A N 1
ATOM 691 C CA . ASP A 1 83 ? 5.326 14.152 2.425 1.00 59.47 83 ASP A CA 1
ATOM 692 C C . ASP A 1 83 ? 6.338 15.085 1.724 1.00 59.47 83 ASP A C 1
ATOM 694 O O . ASP A 1 83 ? 6.947 15.943 2.362 1.00 59.47 83 ASP A O 1
ATOM 698 N N . GLY A 1 84 ? 6.481 14.954 0.399 1.00 56.44 84 GLY A N 1
ATOM 699 C CA . GLY A 1 84 ? 7.381 15.748 -0.440 1.00 56.44 84 GLY A CA 1
ATOM 700 C C . GLY A 1 84 ? 8.704 15.055 -0.773 1.00 56.44 84 GLY A C 1
ATOM 701 O O . GLY A 1 84 ? 9.435 15.558 -1.627 1.00 56.44 84 GLY A O 1
ATOM 702 N N . THR A 1 85 ? 8.995 13.895 -0.173 1.00 62.22 85 THR A N 1
ATOM 703 C CA . THR A 1 85 ? 10.199 13.106 -0.472 1.00 62.22 85 THR A CA 1
ATOM 704 C C . THR A 1 85 ? 9.837 11.965 -1.414 1.00 62.22 85 THR A C 1
ATOM 706 O O . THR A 1 85 ? 9.334 10.928 -0.987 1.00 62.22 85 THR A O 1
ATOM 709 N N . LYS A 1 86 ? 10.068 12.160 -2.714 1.00 70.44 86 LYS A N 1
ATOM 710 C CA . LYS A 1 86 ? 9.752 11.146 -3.723 1.00 70.44 86 LYS A CA 1
ATOM 711 C C . LYS A 1 86 ? 10.733 9.986 -3.662 1.00 70.44 86 LYS A C 1
ATOM 713 O O . LYS A 1 86 ? 11.931 10.175 -3.457 1.00 70.44 86 LYS A O 1
ATOM 718 N N . PHE A 1 87 ? 10.212 8.778 -3.821 1.00 80.88 87 PHE A N 1
ATOM 719 C CA . PHE A 1 87 ? 11.035 7.585 -3.920 1.00 80.88 87 PHE A CA 1
ATOM 720 C C . PHE A 1 87 ? 11.472 7.359 -5.373 1.00 80.88 87 PHE A C 1
ATOM 722 O O . PHE A 1 87 ? 10.706 6.849 -6.181 1.00 80.88 87 PHE A O 1
ATOM 729 N N . ASP A 1 88 ? 12.711 7.727 -5.698 1.00 82.19 88 ASP A N 1
ATOM 730 C CA . ASP A 1 88 ? 13.211 7.827 -7.081 1.00 82.19 88 ASP A CA 1
ATOM 731 C C . ASP A 1 88 ? 13.602 6.482 -7.741 1.00 82.19 88 ASP A C 1
ATOM 733 O O . ASP A 1 88 ? 14.368 6.451 -8.708 1.00 82.19 88 ASP A O 1
ATOM 737 N N . GLU A 1 89 ? 13.122 5.345 -7.227 1.00 89.06 89 GLU A N 1
ATOM 738 C CA . GLU A 1 89 ? 13.423 4.033 -7.815 1.00 89.06 89 GLU A CA 1
ATOM 739 C C . GLU A 1 89 ? 12.427 3.652 -8.921 1.00 89.06 89 GLU A C 1
ATOM 741 O O . GLU A 1 89 ? 11.328 4.198 -9.038 1.00 89.06 89 GLU A O 1
ATOM 746 N N . LYS A 1 90 ? 12.829 2.710 -9.781 1.00 91.88 90 LYS A N 1
ATOM 747 C CA . LYS A 1 90 ? 12.086 2.371 -10.997 1.00 91.88 90 LYS A CA 1
ATOM 748 C C . LYS A 1 90 ? 11.089 1.242 -10.751 1.00 91.88 90 LYS A C 1
ATOM 750 O O . LYS A 1 90 ? 11.477 0.142 -10.357 1.00 91.88 90 LYS A O 1
ATOM 755 N N . TYR A 1 91 ? 9.828 1.470 -11.090 1.00 90.31 91 TYR A N 1
ATOM 756 C CA . TYR A 1 91 ? 8.799 0.441 -11.118 1.00 90.31 91 TYR A CA 1
ATOM 757 C C . TYR A 1 91 ? 8.875 -0.405 -12.396 1.00 90.31 91 TYR A C 1
ATOM 759 O O . TYR A 1 91 ? 8.935 0.116 -13.514 1.00 90.31 91 TYR A O 1
ATOM 767 N N . GLU A 1 92 ? 8.805 -1.725 -12.230 1.00 88.81 92 GLU A N 1
ATOM 768 C CA . GLU A 1 92 ? 8.555 -2.668 -13.317 1.00 88.81 92 GLU A CA 1
ATOM 769 C C . GLU A 1 92 ? 7.534 -3.722 -12.866 1.00 88.81 92 GLU A C 1
ATOM 771 O O . GLU A 1 92 ? 7.714 -4.347 -11.817 1.00 88.81 92 GLU A O 1
ATOM 776 N N . PRO A 1 93 ? 6.473 -3.986 -13.647 1.00 84.06 93 PRO A N 1
ATOM 777 C CA . PRO A 1 93 ? 5.508 -5.014 -13.287 1.00 84.06 93 PRO A CA 1
ATOM 778 C C . PRO A 1 93 ? 6.201 -6.376 -13.178 1.00 84.06 93 PRO A C 1
ATOM 780 O O . PRO A 1 93 ? 7.035 -6.739 -14.010 1.00 84.06 93 PRO A O 1
ATOM 783 N N . SER A 1 94 ? 5.856 -7.147 -12.145 1.00 78.31 94 SER A N 1
ATOM 784 C CA . SER A 1 94 ? 6.451 -8.470 -11.943 1.00 78.31 94 SER A CA 1
ATOM 785 C C . SER A 1 94 ? 6.182 -9.391 -13.144 1.00 78.31 94 SER A C 1
ATOM 787 O O . SER A 1 94 ? 5.027 -9.504 -13.570 1.00 78.31 94 SER A O 1
ATOM 789 N N . PRO A 1 95 ? 7.175 -10.166 -13.627 1.00 70.31 95 PRO A N 1
ATOM 790 C CA . PRO A 1 95 ? 6.953 -11.240 -14.602 1.00 70.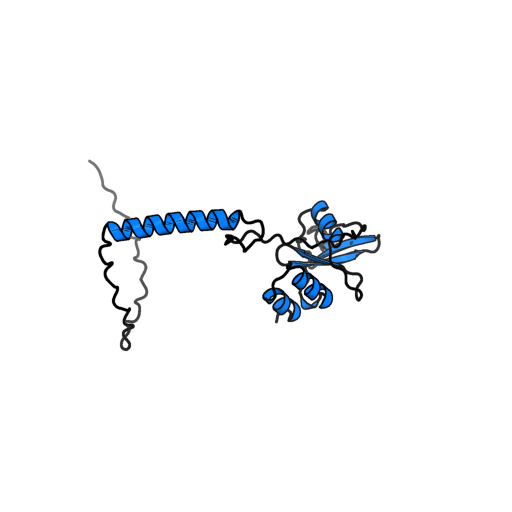31 95 PRO A CA 1
ATOM 791 C C . PRO A 1 95 ? 5.922 -12.282 -14.139 1.00 70.31 95 PRO A C 1
ATOM 793 O O . PRO A 1 95 ? 5.330 -12.987 -14.956 1.00 70.31 95 PRO A O 1
ATOM 796 N N . LYS A 1 96 ? 5.675 -12.368 -12.823 1.00 68.75 96 LYS A N 1
ATOM 797 C CA . LYS A 1 96 ? 4.639 -13.222 -12.225 1.00 68.75 96 LYS A CA 1
ATOM 798 C C . LYS A 1 96 ? 3.212 -12.727 -12.490 1.00 68.75 96 LYS A C 1
ATOM 800 O O . LYS A 1 96 ? 2.273 -13.473 -12.242 1.00 68.75 96 LYS A O 1
ATOM 805 N N . HIS A 1 97 ? 3.028 -11.505 -12.984 1.00 65.19 97 HIS A N 1
ATOM 806 C CA . HIS A 1 97 ? 1.724 -11.001 -13.423 1.00 65.19 97 HIS A CA 1
ATOM 807 C C . HIS A 1 97 ? 1.422 -11.311 -14.890 1.00 65.19 97 HIS A C 1
ATOM 809 O O . HIS A 1 97 ? 0.303 -11.054 -15.341 1.00 65.19 97 HIS A O 1
ATOM 815 N N . ASP A 1 98 ? 2.385 -11.864 -15.633 1.00 63.72 98 ASP A N 1
ATOM 816 C CA . ASP A 1 98 ? 2.165 -12.304 -17.004 1.00 63.72 98 ASP A CA 1
ATOM 817 C C . ASP A 1 98 ? 1.593 -13.735 -17.007 1.00 63.72 98 ASP A C 1
ATOM 819 O O . ASP A 1 98 ? 2.283 -14.676 -16.616 1.00 63.72 98 ASP A O 1
ATOM 823 N N . PRO A 1 99 ? 0.350 -13.954 -17.468 1.00 58.31 99 PRO A N 1
ATOM 824 C CA . PRO A 1 99 ? -0.216 -15.297 -17.563 1.00 58.31 99 PRO A CA 1
ATOM 825 C C . PRO A 1 99 ? 0.559 -16.222 -18.521 1.00 58.31 99 PRO A C 1
ATOM 827 O O . PRO A 1 99 ? 0.381 -17.438 -18.460 1.00 58.31 99 PRO A O 1
ATOM 830 N N . LYS A 1 100 ? 1.422 -15.689 -19.400 1.00 58.75 100 LYS A N 1
ATOM 831 C CA . LYS A 1 100 ? 2.235 -16.478 -20.341 1.00 58.75 100 LYS A CA 1
ATOM 832 C C . LYS A 1 100 ? 3.470 -17.112 -19.710 1.00 58.75 100 LYS A C 1
ATOM 834 O O . LYS A 1 100 ? 3.993 -18.069 -20.273 1.00 58.75 100 LYS A O 1
ATOM 839 N N . THR A 1 101 ? 3.952 -16.607 -18.576 1.00 58.06 101 THR A N 1
ATOM 840 C CA . THR A 1 101 ? 5.214 -17.073 -17.975 1.00 58.06 101 THR A CA 1
ATOM 841 C C . THR A 1 101 ? 5.073 -18.411 -17.246 1.00 58.06 101 THR A C 1
ATOM 843 O O . THR A 1 101 ? 6.078 -19.013 -16.878 1.00 58.06 101 THR A O 1
ATOM 846 N N . GLY A 1 102 ? 3.845 -18.917 -17.073 1.00 53.44 102 GLY A N 1
ATOM 847 C CA . GLY A 1 102 ? 3.588 -20.251 -16.522 1.00 53.44 102 GLY A CA 1
ATOM 848 C C . GLY A 1 102 ? 3.888 -20.387 -15.026 1.00 53.44 102 GLY A C 1
ATOM 849 O O . GLY A 1 102 ? 3.930 -21.507 -14.518 1.00 53.44 102 GLY A O 1
ATOM 850 N N . TYR A 1 103 ? 4.093 -19.278 -14.303 1.00 56.75 103 TYR A N 1
ATOM 851 C CA . TYR A 1 103 ? 4.329 -19.325 -12.861 1.00 56.75 103 TYR A CA 1
ATOM 852 C C . TYR A 1 103 ? 3.063 -19.773 -12.108 1.00 56.75 103 TYR A C 1
ATOM 854 O O . TYR A 1 103 ? 1.993 -19.180 -12.294 1.00 56.75 103 TYR A O 1
ATOM 862 N N . PRO A 1 104 ? 3.154 -20.779 -11.215 1.00 51.19 104 PRO A N 1
ATOM 863 C CA . PRO A 1 104 ? 2.032 -21.157 -10.367 1.00 51.19 104 PRO A CA 1
ATOM 864 C C . PRO A 1 104 ? 1.660 -19.975 -9.459 1.00 51.19 104 PRO A C 1
ATOM 866 O O . PRO A 1 104 ? 2.503 -19.454 -8.732 1.00 51.19 104 PRO A O 1
ATOM 869 N N . GLY A 1 105 ? 0.399 -19.536 -9.527 1.00 53.06 105 GLY A N 1
ATOM 870 C CA . GLY A 1 105 ? -0.103 -18.375 -8.779 1.00 53.06 105 GLY A CA 1
ATOM 871 C C . GLY A 1 105 ? -0.030 -17.035 -9.520 1.00 53.06 105 GLY A C 1
ATOM 872 O O . GLY A 1 105 ? -0.280 -16.000 -8.899 1.00 53.06 105 GLY A O 1
ATOM 873 N N . ALA A 1 106 ? 0.274 -17.034 -10.825 1.00 52.69 106 ALA A N 1
ATOM 874 C CA . ALA A 1 106 ? 0.253 -15.826 -11.642 1.00 52.69 106 ALA A CA 1
ATOM 875 C C . ALA A 1 106 ? -1.121 -15.139 -11.577 1.00 52.69 106 ALA A C 1
ATOM 877 O O . ALA A 1 106 ? -2.119 -15.623 -12.111 1.00 52.69 106 ALA A O 1
ATOM 878 N N . SER A 1 107 ? -1.173 -14.012 -10.875 1.00 57.12 107 SER A N 1
ATOM 879 C CA . SER A 1 107 ? -2.372 -13.193 -10.710 1.00 57.12 107 SER A CA 1
ATOM 880 C C . SER A 1 107 ? -2.155 -11.889 -11.448 1.00 57.12 107 SER A C 1
ATOM 882 O O . SER A 1 107 ? -1.059 -11.345 -11.402 1.00 57.12 107 SER A O 1
ATOM 884 N N . LYS A 1 108 ? -3.176 -11.362 -12.124 1.00 65.44 108 LYS A N 1
ATOM 885 C CA . LYS A 1 108 ? -3.064 -10.053 -12.776 1.00 65.44 108 LYS A CA 1
ATOM 886 C C . LYS A 1 108 ? -2.741 -8.988 -11.719 1.00 65.44 108 LYS A C 1
ATOM 888 O O . LYS A 1 108 ? -3.404 -8.963 -10.681 1.00 65.44 108 LYS A O 1
ATOM 893 N N . SER A 1 109 ? -1.747 -8.137 -11.987 1.00 71.75 109 SER A N 1
ATOM 894 C CA . SER A 1 109 ? -1.443 -6.989 -11.124 1.00 71.75 109 SER A CA 1
ATOM 895 C C . SER A 1 109 ? -2.708 -6.152 -10.896 1.00 71.75 109 SER A C 1
ATOM 897 O O . SER A 1 109 ? -3.569 -6.028 -11.775 1.00 71.75 109 SER A O 1
ATOM 899 N N . ASN A 1 110 ? -2.834 -5.589 -9.693 1.00 77.94 110 ASN A N 1
ATOM 900 C CA . ASN A 1 110 ? -3.896 -4.634 -9.383 1.00 77.94 110 ASN A CA 1
ATOM 901 C C . ASN A 1 110 ? -3.656 -3.281 -10.084 1.00 77.94 110 ASN A C 1
ATOM 903 O O . ASN A 1 110 ? -4.600 -2.508 -10.263 1.00 77.94 110 ASN A O 1
ATOM 907 N N . ILE A 1 111 ? -2.411 -3.018 -10.486 1.00 84.12 111 ILE A N 1
ATOM 908 C CA . ILE A 1 111 ? -1.948 -1.796 -11.134 1.00 84.12 111 ILE A CA 1
ATOM 909 C C . ILE A 1 111 ? -2.157 -1.925 -12.656 1.00 84.12 111 ILE A C 1
ATOM 911 O O . ILE A 1 111 ? -1.727 -2.907 -13.262 1.00 84.12 111 ILE A O 1
ATOM 915 N N . PRO A 1 112 ? -2.864 -0.973 -13.293 1.00 83.00 112 PRO A N 1
ATOM 916 C CA . PRO A 1 112 ? -3.270 -1.102 -14.692 1.00 83.00 112 PRO A CA 1
ATOM 917 C C . PRO A 1 112 ? -2.137 -0.878 -15.701 1.00 83.00 112 PRO A C 1
ATOM 919 O O . PRO A 1 112 ? -2.170 -1.467 -16.782 1.00 83.00 112 PRO A O 1
ATOM 922 N N . ASP A 1 113 ? -1.164 -0.029 -15.374 1.00 84.75 113 ASP A N 1
ATOM 923 C CA . ASP A 1 113 ? -0.111 0.400 -16.289 1.00 84.75 113 ASP A CA 1
ATOM 924 C C . ASP A 1 113 ? 1.148 0.866 -15.538 1.00 84.75 113 ASP A C 1
ATOM 926 O O . ASP A 1 113 ? 1.123 1.132 -14.336 1.00 84.75 113 ASP A O 1
ATOM 930 N N . ILE A 1 114 ? 2.258 0.968 -16.275 1.00 87.44 114 ILE A N 1
ATOM 931 C CA . ILE A 1 114 ? 3.583 1.306 -15.733 1.00 87.44 114 ILE A CA 1
ATOM 932 C C . ILE A 1 114 ? 3.600 2.703 -15.106 1.00 87.44 114 ILE A C 1
ATOM 934 O O . ILE A 1 114 ? 4.237 2.889 -14.074 1.00 87.44 114 ILE A O 1
ATOM 938 N N . LYS A 1 115 ? 2.903 3.678 -15.702 1.00 89.00 115 LYS A N 1
ATOM 939 C CA . LYS A 1 115 ? 2.891 5.054 -15.200 1.00 89.00 115 LYS A CA 1
ATOM 940 C C . LYS A 1 115 ? 2.192 5.107 -13.844 1.00 89.00 115 LYS A C 1
ATOM 942 O O . LYS A 1 115 ? 2.763 5.638 -12.899 1.00 89.00 115 LYS A O 1
ATOM 947 N N . THR A 1 116 ? 1.019 4.485 -13.735 1.00 89.12 116 THR A N 1
ATOM 948 C CA . THR A 1 116 ? 0.300 4.363 -12.460 1.00 89.12 116 THR A CA 1
ATOM 949 C C . THR A 1 116 ? 1.156 3.658 -11.407 1.00 89.12 116 THR A C 1
ATOM 951 O O . THR A 1 116 ? 1.184 4.076 -10.256 1.00 89.12 116 THR A O 1
ATOM 954 N N . GLY A 1 117 ? 1.876 2.596 -11.777 1.00 89.94 117 GLY A N 1
ATOM 955 C CA . GLY A 1 117 ? 2.741 1.889 -10.831 1.00 89.94 117 GLY A CA 1
ATOM 956 C C . GLY A 1 117 ? 3.942 2.702 -10.360 1.00 89.94 117 GLY A C 1
ATOM 957 O O . GLY A 1 117 ? 4.279 2.638 -9.183 1.00 89.94 117 GLY A O 1
ATOM 958 N N . GLN A 1 118 ? 4.535 3.506 -11.245 1.00 92.69 118 GLN A N 1
ATOM 959 C CA . GLN A 1 118 ? 5.608 4.431 -10.887 1.00 92.69 118 GLN A CA 1
ATOM 960 C C . GLN A 1 118 ? 5.112 5.518 -9.926 1.00 92.69 118 GLN A C 1
ATOM 962 O O . GLN A 1 118 ? 5.732 5.725 -8.891 1.00 92.69 118 GLN A O 1
ATOM 967 N N . GLU A 1 119 ? 3.970 6.150 -10.220 1.00 90.31 119 GLU A N 1
ATOM 968 C CA . GLU A 1 119 ? 3.357 7.153 -9.334 1.00 90.31 119 GLU A CA 1
ATOM 969 C C . GLU A 1 119 ? 3.052 6.555 -7.950 1.00 90.31 119 GLU A C 1
ATOM 971 O O . GLU A 1 119 ? 3.395 7.130 -6.923 1.00 90.31 119 GLU A O 1
ATOM 976 N N . LEU A 1 120 ? 2.483 5.345 -7.906 1.00 91.06 120 LEU A N 1
ATOM 977 C CA . LEU A 1 120 ? 2.221 4.652 -6.643 1.00 91.06 120 LEU A CA 1
ATOM 978 C C . LEU A 1 120 ? 3.506 4.298 -5.884 1.00 91.06 120 LEU A C 1
ATOM 980 O O . LEU A 1 120 ? 3.513 4.346 -4.658 1.00 91.06 120 LEU A O 1
ATOM 984 N N . LEU A 1 121 ? 4.578 3.915 -6.580 1.00 91.69 121 LEU A N 1
ATOM 985 C CA . LEU A 1 121 ? 5.860 3.601 -5.954 1.00 91.69 121 LEU A CA 1
ATOM 986 C C . LEU A 1 121 ? 6.513 4.855 -5.362 1.00 91.69 121 LEU A C 1
ATOM 988 O O . LEU A 1 121 ? 6.955 4.808 -4.212 1.00 91.69 121 LEU A O 1
ATOM 992 N N . GLU A 1 122 ? 6.547 5.955 -6.112 1.00 90.38 122 GLU A N 1
ATOM 993 C CA . GLU A 1 122 ? 7.084 7.244 -5.655 1.00 90.38 122 GLU A CA 1
ATOM 994 C C . GLU A 1 122 ? 6.386 7.712 -4.380 1.00 90.38 122 GLU A C 1
ATOM 996 O O . GLU A 1 122 ? 7.054 8.156 -3.443 1.00 90.38 122 GLU A O 1
ATOM 1001 N N . ASP A 1 123 ? 5.069 7.506 -4.328 1.00 88.44 123 ASP A N 1
ATOM 1002 C CA . ASP A 1 123 ? 4.203 8.008 -3.268 1.00 88.44 123 ASP A CA 1
ATOM 1003 C C . ASP A 1 123 ? 3.956 6.992 -2.145 1.00 88.44 123 ASP A C 1
ATOM 1005 O O . ASP A 1 123 ? 3.111 7.192 -1.268 1.00 88.44 123 ASP A O 1
ATOM 1009 N N . SER A 1 124 ? 4.636 5.849 -2.185 1.00 91.19 124 SER A N 1
ATOM 1010 C CA . SER A 1 124 ? 4.362 4.740 -1.275 1.00 91.19 124 SER A CA 1
ATOM 1011 C C . SER A 1 124 ? 4.876 4.978 0.141 1.00 91.19 124 SER A C 1
ATOM 1013 O O . SER A 1 124 ? 5.865 5.671 0.371 1.00 91.19 124 SER A O 1
ATOM 1015 N N . TYR A 1 125 ? 4.241 4.333 1.116 1.00 91.12 125 TYR A N 1
ATOM 1016 C CA . TYR A 1 125 ? 4.645 4.384 2.515 1.00 91.12 125 TYR A CA 1
ATOM 1017 C C . TYR A 1 125 ? 5.793 3.413 2.793 1.00 91.12 125 TYR A C 1
ATOM 1019 O O . TYR A 1 125 ? 5.697 2.220 2.500 1.00 91.12 125 TYR A O 1
ATOM 1027 N N . GLY A 1 126 ? 6.869 3.913 3.397 1.00 89.62 126 GLY A N 1
ATOM 1028 C CA . GLY A 1 126 ? 7.969 3.094 3.904 1.00 89.62 126 GLY A CA 1
ATOM 1029 C C . GLY A 1 126 ? 7.809 2.758 5.388 1.00 89.62 126 GLY A C 1
ATOM 1030 O O . GLY A 1 126 ? 7.095 3.433 6.125 1.00 89.62 126 GLY A O 1
ATOM 1031 N N . SER A 1 127 ? 8.529 1.737 5.848 1.00 88.38 127 SER A N 1
ATOM 1032 C CA . SER A 1 127 ? 8.726 1.459 7.273 1.00 88.38 127 SER A CA 1
ATOM 1033 C C . SER A 1 127 ? 10.217 1.434 7.576 1.00 88.38 127 SER A C 1
ATOM 1035 O O . SER A 1 127 ? 11.018 0.999 6.758 1.00 88.38 127 SER A O 1
ATOM 1037 N N . SER A 1 128 ? 10.615 1.822 8.785 1.00 86.75 128 SER A N 1
ATOM 1038 C CA . SER A 1 128 ? 12.011 1.685 9.221 1.00 86.75 128 SER A CA 1
ATOM 1039 C C . SER A 1 128 ? 12.442 0.230 9.448 1.00 86.75 128 SER A C 1
ATOM 1041 O O . SER A 1 128 ? 13.629 -0.042 9.612 1.00 86.75 128 SER A O 1
ATOM 1043 N N . LYS A 1 129 ? 11.494 -0.714 9.480 1.00 87.00 129 LYS A N 1
ATOM 1044 C CA . LYS A 1 129 ? 11.747 -2.131 9.792 1.00 87.00 129 LYS A CA 1
ATOM 1045 C C . LYS A 1 129 ? 12.024 -2.984 8.563 1.00 87.00 129 LYS A C 1
ATOM 1047 O O . LYS A 1 129 ? 12.625 -4.047 8.683 1.00 87.00 129 LYS A O 1
ATOM 1052 N N . VAL A 1 130 ? 11.523 -2.559 7.410 1.00 90.88 130 VAL A N 1
ATOM 1053 C CA . VAL A 1 130 ? 11.487 -3.353 6.185 1.00 90.88 130 VAL A CA 1
ATOM 1054 C C . VAL A 1 130 ? 11.793 -2.450 5.000 1.00 90.88 130 VAL A C 1
ATOM 1056 O O . VAL A 1 130 ? 11.466 -1.270 5.018 1.00 90.88 130 VAL A O 1
ATOM 1059 N N . LYS A 1 131 ? 12.443 -2.992 3.969 1.00 91.50 131 LYS A N 1
ATOM 1060 C CA . LYS A 1 131 ? 12.762 -2.207 2.766 1.00 91.50 131 LYS A CA 1
ATOM 1061 C C . LYS A 1 131 ? 11.537 -1.999 1.886 1.00 91.50 131 LYS A C 1
ATOM 1063 O O . LYS A 1 131 ? 11.497 -1.054 1.113 1.00 91.50 131 LYS A O 1
ATOM 1068 N N . GLN A 1 132 ? 10.571 -2.900 1.989 1.00 93.75 132 GLN A N 1
ATOM 1069 C CA . GLN A 1 132 ? 9.370 -2.893 1.180 1.00 93.75 132 GLN A CA 1
ATOM 1070 C C . GLN A 1 132 ? 8.522 -1.659 1.452 1.00 93.75 132 GLN A C 1
ATOM 1072 O O . GLN A 1 132 ? 8.515 -1.114 2.562 1.00 93.75 132 GLN A O 1
ATOM 1077 N N . ARG A 1 133 ? 7.816 -1.230 0.411 1.00 93.56 133 ARG A N 1
ATOM 1078 C CA . ARG A 1 133 ? 6.961 -0.047 0.448 1.00 93.56 133 ARG A CA 1
ATOM 1079 C C . ARG A 1 133 ? 5.522 -0.437 0.183 1.00 93.56 133 ARG A C 1
ATOM 1081 O O . ARG A 1 133 ? 5.274 -1.453 -0.453 1.00 93.56 133 ARG A O 1
ATOM 1088 N N . TYR A 1 134 ? 4.573 0.350 0.665 1.00 93.06 134 TYR A N 1
ATOM 1089 C CA . TYR A 1 134 ? 3.174 -0.059 0.681 1.00 93.06 134 TYR A CA 1
ATOM 1090 C C . TYR A 1 134 ? 2.251 1.063 0.232 1.00 93.06 134 TYR A C 1
ATOM 1092 O O . TYR A 1 134 ? 2.429 2.221 0.605 1.00 93.06 134 TYR A O 1
ATOM 1100 N N . VAL A 1 135 ? 1.212 0.703 -0.511 1.00 92.69 135 VAL A N 1
ATOM 1101 C CA . VAL A 1 135 ? 0.132 1.614 -0.896 1.00 92.69 135 VAL A CA 1
ATOM 1102 C C . VAL A 1 135 ? -1.219 0.974 -0.641 1.00 92.69 135 VAL A C 1
ATOM 1104 O O . VAL A 1 135 ? -1.375 -0.248 -0.683 1.00 92.69 135 VAL A O 1
ATOM 1107 N N . TRP A 1 136 ? -2.217 1.817 -0.409 1.00 90.75 136 TRP A N 1
ATOM 1108 C CA . TRP A 1 136 ? -3.611 1.410 -0.441 1.00 90.75 136 TRP A CA 1
ATOM 1109 C C . TRP A 1 136 ? -4.199 1.831 -1.783 1.00 90.75 136 TRP A C 1
ATOM 1111 O O . TRP A 1 136 ? -4.392 3.015 -2.030 1.00 90.75 136 TRP A O 1
ATOM 1121 N N . TYR A 1 137 ? -4.461 0.867 -2.662 1.00 89.12 137 TYR A N 1
ATOM 1122 C CA . TYR A 1 137 ? -4.897 1.132 -4.028 1.00 89.12 137 TYR A CA 1
ATOM 1123 C C . TYR A 1 137 ? -6.125 0.297 -4.385 1.00 89.12 137 TYR A C 1
ATOM 1125 O O . TYR A 1 137 ? -6.129 -0.933 -4.275 1.00 89.12 137 TYR A O 1
ATOM 1133 N N . ARG A 1 138 ? -7.193 0.972 -4.830 1.00 85.12 138 ARG A N 1
ATOM 1134 C CA . ARG A 1 138 ? -8.480 0.356 -5.216 1.00 85.12 138 ARG A CA 1
ATOM 1135 C C . ARG A 1 138 ? -9.041 -0.590 -4.142 1.00 85.12 138 ARG A C 1
ATOM 1137 O O . ARG A 1 138 ? -9.544 -1.670 -4.452 1.00 85.12 138 ARG A O 1
ATOM 1144 N N . GLY A 1 139 ? -8.925 -0.188 -2.875 1.00 85.50 139 GLY A N 1
ATOM 1145 C CA . GLY A 1 139 ? -9.418 -0.954 -1.726 1.00 85.50 139 GLY A CA 1
ATOM 1146 C C . GLY A 1 139 ? -8.573 -2.176 -1.349 1.00 85.50 139 GLY A C 1
ATOM 1147 O O . GLY A 1 139 ? -9.083 -3.082 -0.689 1.00 85.50 139 GLY A O 1
ATOM 1148 N N . LYS A 1 140 ? -7.315 -2.248 -1.797 1.00 88.12 140 LYS A N 1
ATOM 1149 C CA . LYS A 1 140 ? -6.381 -3.334 -1.477 1.00 88.12 140 LYS A CA 1
ATOM 1150 C C . LYS A 1 140 ? -5.023 -2.783 -1.057 1.00 88.12 140 LYS A C 1
ATOM 1152 O O . LYS A 1 140 ? -4.601 -1.744 -1.560 1.00 88.12 140 LYS A O 1
ATOM 1157 N N . LEU A 1 141 ? -4.326 -3.521 -0.195 1.00 90.88 141 LEU A N 1
ATOM 1158 C CA . LEU A 1 141 ? -2.913 -3.274 0.072 1.00 90.88 141 LEU A CA 1
ATOM 1159 C C . LEU A 1 141 ? -2.073 -3.830 -1.069 1.00 90.88 141 LEU A C 1
ATOM 1161 O O . LEU A 1 141 ? -2.275 -4.961 -1.519 1.00 90.88 141 LEU A O 1
ATOM 1165 N N . VAL A 1 142 ? -1.131 -3.015 -1.514 1.00 91.12 142 VAL A N 1
ATOM 1166 C CA . VAL A 1 142 ? -0.119 -3.392 -2.487 1.00 91.12 142 VAL A CA 1
ATOM 1167 C C . VAL A 1 142 ? 1.244 -3.135 -1.858 1.00 91.12 142 VAL A C 1
ATOM 1169 O O . VAL A 1 142 ? 1.497 -2.045 -1.350 1.00 91.12 142 VAL A O 1
ATOM 1172 N N . GLU A 1 143 ? 2.094 -4.152 -1.870 1.00 92.38 143 GLU A N 1
ATOM 1173 C CA . GLU A 1 143 ? 3.486 -4.120 -1.443 1.00 92.38 143 GLU A CA 1
ATOM 1174 C C . GLU A 1 143 ? 4.388 -4.018 -2.671 1.00 92.38 143 GLU A C 1
ATOM 1176 O O . GLU A 1 143 ? 4.277 -4.815 -3.599 1.00 92.38 143 GLU A O 1
ATOM 1181 N N . PHE A 1 144 ? 5.313 -3.069 -2.660 1.00 92.75 144 PHE A N 1
ATOM 1182 C CA . PHE A 1 144 ? 6.411 -2.987 -3.603 1.00 92.75 144 PHE A CA 1
ATOM 1183 C C . PHE A 1 144 ? 7.648 -3.635 -2.989 1.00 92.75 144 PHE A C 1
ATOM 1185 O O . PHE A 1 144 ? 8.138 -3.215 -1.936 1.00 92.75 144 PHE A O 1
ATOM 1192 N N . GLN A 1 145 ? 8.163 -4.650 -3.676 1.00 92.38 145 GLN A N 1
ATOM 1193 C CA . GLN A 1 145 ? 9.358 -5.389 -3.292 1.00 92.38 145 GLN A CA 1
ATOM 1194 C C . GLN A 1 145 ? 10.534 -5.015 -4.200 1.00 92.38 145 GLN A C 1
ATOM 1196 O O . GLN A 1 145 ? 10.352 -4.960 -5.422 1.00 92.38 145 GLN A O 1
ATOM 1201 N N . PRO A 1 146 ? 11.744 -4.817 -3.645 1.00 91.62 146 PRO A N 1
ATOM 1202 C CA . PRO A 1 146 ? 12.930 -4.574 -4.450 1.00 91.62 146 PRO A CA 1
ATOM 1203 C C . PRO A 1 146 ? 13.346 -5.851 -5.188 1.00 91.62 146 PRO A C 1
ATOM 1205 O O . PRO A 1 146 ? 13.483 -6.924 -4.598 1.00 91.62 146 PRO A O 1
ATOM 1208 N N . GLY A 1 147 ? 13.569 -5.725 -6.488 1.00 86.12 147 GLY A N 1
ATOM 1209 C CA . GLY A 1 147 ? 14.192 -6.723 -7.344 1.00 86.12 147 GLY A CA 1
ATOM 1210 C C . GLY A 1 147 ? 15.717 -6.596 -7.359 1.00 86.12 147 GLY A C 1
ATOM 1211 O O . GLY A 1 147 ? 16.301 -5.626 -6.877 1.00 86.12 147 GLY A O 1
ATOM 1212 N N . ASN A 1 148 ? 16.386 -7.579 -7.965 1.00 82.94 148 ASN A N 1
ATOM 1213 C CA . ASN A 1 148 ? 17.854 -7.652 -7.978 1.00 82.94 148 ASN A CA 1
ATOM 1214 C C . ASN A 1 148 ? 18.531 -6.568 -8.839 1.00 82.94 148 ASN A C 1
ATOM 1216 O O . ASN A 1 148 ? 19.726 -6.333 -8.683 1.00 82.94 148 ASN A O 1
ATOM 1220 N N . ASN A 1 149 ? 17.784 -5.910 -9.730 1.00 83.00 149 ASN A N 1
ATOM 1221 C CA . ASN A 1 149 ? 18.312 -4.954 -10.708 1.00 83.00 149 ASN A CA 1
ATOM 1222 C C . ASN A 1 149 ? 17.958 -3.491 -10.370 1.00 83.00 149 ASN A C 1
ATOM 1224 O O . ASN A 1 149 ? 17.984 -2.641 -11.256 1.00 83.00 149 ASN A O 1
ATOM 1228 N N . GLY A 1 150 ? 17.578 -3.200 -9.119 1.00 83.12 150 GLY A N 1
ATOM 1229 C CA . GLY A 1 150 ? 17.099 -1.866 -8.717 1.00 83.12 150 GLY A CA 1
ATOM 1230 C C . GLY A 1 150 ? 15.698 -1.527 -9.242 1.00 83.12 150 GLY A C 1
ATOM 1231 O O . GLY A 1 150 ? 15.298 -0.368 -9.266 1.00 83.12 150 GLY A O 1
ATOM 1232 N N . THR A 1 151 ? 14.962 -2.539 -9.700 1.00 90.19 151 THR A N 1
ATOM 1233 C CA . THR A 1 151 ? 13.565 -2.435 -10.129 1.00 90.19 151 THR A CA 1
ATOM 1234 C C . THR A 1 151 ? 12.646 -2.853 -8.995 1.00 90.19 151 THR A C 1
ATOM 1236 O O . THR A 1 151 ? 12.995 -3.742 -8.227 1.00 90.19 151 THR A O 1
ATOM 1239 N N . TRP A 1 152 ? 11.456 -2.276 -8.911 1.00 92.81 152 TRP A N 1
ATOM 1240 C CA . TRP A 1 152 ? 10.469 -2.613 -7.888 1.00 92.81 152 TRP A CA 1
ATOM 1241 C C . TRP A 1 152 ? 9.250 -3.261 -8.501 1.00 92.81 152 TRP A C 1
ATOM 1243 O O . TRP A 1 152 ? 8.743 -2.803 -9.523 1.00 92.81 152 TRP A O 1
ATOM 1253 N N . HIS A 1 153 ? 8.775 -4.308 -7.841 1.00 90.31 153 HIS A N 1
ATOM 1254 C CA . HIS A 1 153 ? 7.669 -5.131 -8.302 1.00 90.31 153 HIS A CA 1
ATOM 1255 C C . HIS A 1 153 ? 6.527 -5.073 -7.296 1.00 90.31 153 HIS A C 1
ATOM 1257 O O . HIS A 1 153 ? 6.764 -5.208 -6.096 1.00 90.31 153 HIS A O 1
ATOM 1263 N N . ASP A 1 154 ? 5.301 -4.888 -7.776 1.00 90.50 154 ASP A N 1
ATOM 1264 C CA . ASP A 1 154 ? 4.117 -4.864 -6.926 1.00 90.50 154 ASP A CA 1
ATOM 1265 C C . ASP A 1 154 ? 3.592 -6.270 -6.628 1.00 90.50 154 ASP A C 1
ATOM 1267 O O . ASP A 1 154 ? 3.670 -7.171 -7.457 1.00 90.50 154 ASP A O 1
ATOM 1271 N N . TYR A 1 155 ? 3.007 -6.443 -5.449 1.00 87.94 155 TYR A N 1
ATOM 1272 C CA . TYR A 1 155 ? 2.240 -7.616 -5.055 1.00 87.94 155 TYR A CA 1
ATOM 1273 C C . TYR A 1 155 ? 1.054 -7.174 -4.207 1.00 87.94 155 TYR A C 1
ATOM 1275 O O . TYR A 1 155 ? 1.166 -6.287 -3.370 1.00 87.94 155 TYR A O 1
ATOM 1283 N N . THR A 1 156 ? -0.111 -7.787 -4.403 1.00 88.81 156 THR A N 1
ATOM 1284 C CA . THR A 1 156 ? -1.232 -7.578 -3.476 1.00 88.81 156 THR A CA 1
ATOM 1285 C C . THR A 1 156 ? -1.006 -8.418 -2.226 1.00 88.81 156 THR A C 1
ATOM 1287 O O . THR A 1 156 ? -0.770 -9.617 -2.357 1.00 88.81 156 THR A O 1
ATOM 1290 N N . VAL A 1 157 ? -1.134 -7.806 -1.050 1.00 88.69 157 VAL A N 1
ATOM 1291 C CA . VAL A 1 157 ? -0.889 -8.460 0.246 1.00 88.69 157 VAL A CA 1
ATOM 1292 C C . VAL A 1 157 ? -2.053 -8.279 1.211 1.00 88.69 157 VAL A C 1
ATOM 1294 O O . VAL A 1 157 ? -2.900 -7.395 1.036 1.00 88.69 157 VAL A O 1
ATOM 1297 N N . ASP A 1 158 ? -2.117 -9.132 2.230 1.00 88.81 158 ASP A N 1
ATOM 1298 C CA . ASP A 1 158 ? -3.079 -8.997 3.316 1.00 88.81 158 ASP A CA 1
ATOM 1299 C C . ASP A 1 158 ? -2.554 -8.058 4.421 1.00 88.81 158 ASP A C 1
ATOM 1301 O O . ASP A 1 158 ? -1.361 -7.805 4.580 1.00 88.81 158 ASP A O 1
ATOM 1305 N N . GLY A 1 159 ? -3.471 -7.502 5.219 1.00 87.50 159 GLY A N 1
ATOM 1306 C CA . GLY A 1 159 ? -3.125 -6.492 6.228 1.00 87.50 159 GLY A CA 1
ATOM 1307 C C . GLY A 1 159 ? -2.192 -6.964 7.346 1.00 87.50 159 GLY A C 1
ATOM 1308 O O . GLY A 1 159 ? -1.544 -6.138 7.976 1.00 87.50 159 GLY A O 1
ATOM 1309 N N . ASN A 1 160 ? -2.095 -8.271 7.585 1.00 88.44 160 ASN A N 1
ATOM 1310 C CA . ASN A 1 160 ? -1.180 -8.862 8.564 1.00 88.44 160 ASN A CA 1
ATOM 1311 C C . ASN A 1 160 ? 0.283 -8.900 8.089 1.00 88.44 160 ASN A C 1
ATOM 1313 O O . ASN A 1 160 ? 1.167 -9.084 8.922 1.00 88.44 160 ASN A O 1
ATOM 1317 N N . GLU A 1 161 ? 0.533 -8.742 6.788 1.00 89.62 161 GLU A N 1
ATOM 1318 C CA . GLU A 1 161 ? 1.879 -8.695 6.199 1.00 89.62 161 GLU A CA 1
ATOM 1319 C C . GLU A 1 161 ? 2.470 -7.278 6.252 1.00 89.62 161 GLU A C 1
ATOM 1321 O O . GLU A 1 161 ? 3.686 -7.097 6.227 1.00 89.62 161 GLU A O 1
ATOM 1326 N N . VAL A 1 162 ? 1.613 -6.262 6.393 1.00 91.38 162 VAL A N 1
ATOM 1327 C CA . VAL A 1 162 ? 2.018 -4.855 6.389 1.00 91.38 162 VAL A CA 1
ATOM 1328 C C . VAL A 1 162 ? 2.398 -4.388 7.800 1.00 91.38 162 VAL A C 1
ATOM 1330 O O . VAL A 1 162 ? 1.642 -4.606 8.753 1.00 91.38 162 VAL A O 1
ATOM 1333 N N . PRO A 1 163 ? 3.540 -3.692 7.975 1.00 93.44 163 PRO A N 1
ATOM 1334 C CA . PRO A 1 163 ? 3.939 -3.144 9.265 1.00 93.44 163 PRO A CA 1
ATOM 1335 C C . PRO A 1 163 ? 2.855 -2.255 9.890 1.00 93.44 163 PRO A C 1
ATOM 1337 O O . PRO A 1 163 ? 2.315 -1.348 9.258 1.00 93.44 163 PRO A O 1
ATOM 1340 N N . THR A 1 164 ? 2.572 -2.458 11.180 1.00 93.00 164 THR A N 1
ATOM 1341 C CA . THR A 1 164 ? 1.539 -1.694 11.904 1.00 93.00 164 THR A CA 1
ATOM 1342 C C . THR A 1 164 ? 1.769 -0.179 11.870 1.00 93.00 164 THR A C 1
ATOM 1344 O O . THR A 1 164 ? 0.813 0.586 11.924 1.00 93.00 164 THR A O 1
ATOM 1347 N N . ASP A 1 165 ? 3.024 0.270 11.820 1.00 92.12 165 ASP A N 1
ATOM 1348 C CA . ASP A 1 165 ? 3.384 1.684 11.680 1.00 92.12 165 ASP A CA 1
ATOM 1349 C C . ASP A 1 165 ? 2.931 2.282 10.345 1.00 92.12 165 ASP A C 1
ATOM 1351 O O . ASP A 1 165 ? 2.378 3.376 10.355 1.00 92.12 165 ASP A O 1
ATOM 1355 N N . VAL A 1 166 ? 3.053 1.534 9.248 1.00 93.00 166 VAL A N 1
ATOM 1356 C CA . VAL A 1 166 ? 2.546 1.930 7.927 1.00 93.00 166 VAL A CA 1
ATOM 1357 C C . VAL A 1 166 ? 1.022 2.002 7.936 1.00 93.00 166 VAL A C 1
ATOM 1359 O O . VAL A 1 166 ? 0.446 3.005 7.527 1.00 93.00 166 VAL A O 1
ATOM 1362 N N . LEU A 1 167 ? 0.352 0.974 8.471 1.00 93.00 167 LEU A N 1
ATOM 1363 C CA . LEU A 1 167 ? -1.112 0.973 8.584 1.00 93.00 167 LEU A CA 1
ATOM 1364 C C . LEU A 1 167 ? -1.623 2.134 9.442 1.00 93.00 167 LEU A C 1
ATOM 1366 O O . LEU A 1 167 ? -2.665 2.713 9.146 1.00 93.00 167 LEU A O 1
ATOM 1370 N N . ARG A 1 168 ? -0.901 2.472 10.514 1.00 92.12 168 ARG A N 1
ATOM 1371 C CA . ARG A 1 168 ? -1.227 3.627 11.350 1.00 92.12 168 ARG A CA 1
ATOM 1372 C C . ARG A 1 168 ? -1.075 4.924 10.559 1.00 92.12 168 ARG A C 1
ATOM 1374 O O . ARG A 1 168 ? -2.009 5.710 10.572 1.00 92.12 168 ARG A O 1
ATOM 1381 N N . GLN A 1 169 ? 0.025 5.100 9.826 1.00 91.19 169 GLN A N 1
ATOM 1382 C CA . GLN A 1 169 ? 0.254 6.291 9.005 1.00 91.19 169 GLN A CA 1
ATOM 1383 C C . GLN A 1 169 ? -0.831 6.470 7.934 1.00 91.19 169 GLN A C 1
ATOM 1385 O O . GLN A 1 169 ? -1.377 7.557 7.795 1.00 91.19 169 GLN A O 1
ATOM 1390 N N . MET A 1 170 ? -1.231 5.391 7.253 1.00 91.00 170 MET A N 1
ATOM 1391 C CA . MET A 1 170 ? -2.365 5.422 6.321 1.00 91.00 170 MET A CA 1
ATOM 1392 C C . MET A 1 170 ? -3.673 5.842 7.013 1.00 91.00 170 MET A C 1
ATOM 1394 O O . MET A 1 170 ? -4.492 6.541 6.420 1.00 91.00 170 MET A O 1
ATOM 1398 N N . GLY A 1 171 ? -3.896 5.414 8.258 1.00 90.00 171 GLY A N 1
ATOM 1399 C CA . GLY A 1 171 ? -5.052 5.842 9.048 1.00 90.00 171 GLY A CA 1
ATOM 1400 C C . GLY A 1 171 ? -4.988 7.322 9.430 1.00 90.00 171 GLY A C 1
ATOM 1401 O O . GLY A 1 171 ? -5.975 8.037 9.265 1.00 90.00 171 GLY A O 1
ATOM 1402 N N . ASP A 1 172 ? -3.822 7.784 9.884 1.00 88.62 172 ASP A N 1
ATOM 1403 C CA . ASP A 1 172 ? -3.570 9.174 10.283 1.00 88.62 172 ASP A CA 1
ATOM 1404 C C . ASP A 1 172 ? -3.721 10.140 9.091 1.00 88.62 172 ASP A C 1
ATOM 1406 O O . ASP A 1 172 ? -4.269 11.233 9.236 1.00 88.62 172 ASP A O 1
ATOM 1410 N N . ASP A 1 173 ? -3.312 9.711 7.894 1.00 85.94 173 ASP A N 1
ATOM 1411 C CA . ASP A 1 173 ? -3.471 10.458 6.642 1.00 85.94 173 ASP A CA 1
ATOM 1412 C C . ASP A 1 173 ? -4.888 10.381 6.047 1.00 85.94 173 ASP A C 1
ATOM 1414 O O . ASP A 1 173 ? -5.173 11.043 5.047 1.00 85.94 173 ASP A O 1
ATOM 1418 N N . GLY A 1 174 ? -5.788 9.592 6.645 1.00 87.94 174 GLY A N 1
ATOM 1419 C CA . GLY A 1 174 ? -7.165 9.415 6.176 1.00 87.94 174 GLY A CA 1
ATOM 1420 C C . GLY A 1 174 ? -7.303 8.545 4.922 1.00 87.94 174 GLY A C 1
ATOM 1421 O O . GLY A 1 174 ? -8.373 8.515 4.316 1.00 87.94 174 GLY A O 1
ATOM 1422 N N . ILE A 1 175 ? -6.246 7.825 4.540 1.00 88.00 175 ILE A N 1
ATOM 1423 C CA . ILE A 1 175 ? -6.213 6.891 3.403 1.00 88.00 175 ILE A CA 1
ATOM 1424 C C . ILE A 1 175 ? -7.075 5.659 3.693 1.00 88.00 175 ILE A C 1
ATOM 1426 O O . ILE A 1 175 ? -7.770 5.150 2.814 1.00 88.00 175 ILE A O 1
ATOM 1430 N N . ILE A 1 176 ? -7.057 5.191 4.942 1.00 87.81 176 ILE A N 1
ATOM 1431 C CA . ILE A 1 176 ? -7.917 4.105 5.412 1.00 87.81 176 ILE A CA 1
ATOM 1432 C C . ILE A 1 176 ? -8.746 4.558 6.609 1.00 87.81 176 ILE A C 1
ATOM 1434 O O . ILE A 1 176 ? -8.303 5.323 7.462 1.00 87.81 176 ILE A O 1
ATOM 1438 N N . THR A 1 177 ? -9.964 4.041 6.711 1.00 88.69 177 THR A N 1
ATOM 1439 C CA . THR A 1 177 ? -10.837 4.292 7.859 1.00 88.69 177 THR A CA 1
ATOM 1440 C C . THR A 1 177 ? -10.366 3.529 9.098 1.00 88.69 177 THR A C 1
ATOM 1442 O O . THR A 1 177 ? -9.761 2.458 9.012 1.00 88.69 177 THR A O 1
ATOM 1445 N N . ASN A 1 178 ? -10.774 3.989 10.286 1.00 86.75 178 ASN A N 1
ATOM 1446 C CA . ASN A 1 178 ? -10.559 3.253 11.540 1.00 86.75 178 ASN A CA 1
ATOM 1447 C C . ASN A 1 178 ? -11.101 1.813 11.490 1.00 86.75 178 ASN A C 1
ATOM 1449 O O . 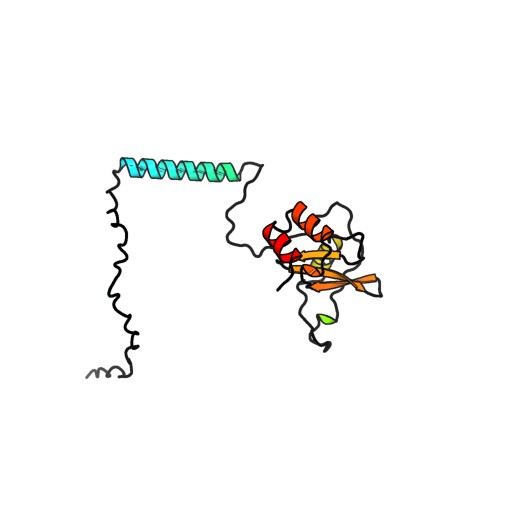ASN A 1 178 ? -10.552 0.910 12.125 1.00 86.75 178 ASN A O 1
ATOM 1453 N N . SER A 1 179 ? -12.185 1.574 10.742 1.00 87.00 179 SER A N 1
ATOM 1454 C CA . SER A 1 179 ? -12.730 0.223 10.577 1.00 87.00 179 SER A CA 1
ATOM 1455 C C . SER A 1 179 ? -11.808 -0.661 9.732 1.00 87.00 179 SER A C 1
ATOM 1457 O O . SER A 1 179 ? -11.601 -1.824 10.076 1.00 87.00 179 SER A O 1
ATOM 1459 N N . GLU A 1 180 ? -11.232 -0.111 8.660 1.00 89.06 180 GLU A N 1
ATOM 1460 C CA . GLU A 1 180 ? -10.299 -0.810 7.777 1.00 89.06 180 GLU A CA 1
ATOM 1461 C C . GLU A 1 180 ? -8.991 -1.088 8.498 1.00 89.06 180 GLU A C 1
ATOM 1463 O O . GLU A 1 180 ? -8.585 -2.242 8.545 1.00 89.06 180 GLU A O 1
ATOM 1468 N N . TYR A 1 181 ? -8.410 -0.098 9.178 1.00 89.88 181 TYR A N 1
ATOM 1469 C CA . TYR A 1 181 ? -7.228 -0.291 10.019 1.00 89.88 181 TYR A CA 1
ATOM 1470 C C . TYR A 1 181 ? -7.405 -1.461 11.002 1.00 89.88 181 TYR A C 1
ATOM 1472 O O . TYR A 1 181 ? -6.578 -2.372 11.066 1.00 89.88 181 TYR A O 1
ATOM 1480 N N . ASN A 1 182 ? -8.530 -1.498 11.725 1.00 89.06 182 ASN A N 1
ATOM 1481 C CA . ASN A 1 182 ? -8.815 -2.568 12.681 1.00 89.06 182 ASN A CA 1
ATOM 1482 C C . ASN A 1 182 ? -9.024 -3.942 12.025 1.00 89.06 182 ASN A C 1
ATOM 1484 O O . ASN A 1 182 ? -8.730 -4.958 12.655 1.00 89.06 182 ASN A O 1
ATOM 1488 N N . LYS A 1 183 ? -9.549 -3.993 10.795 1.00 89.06 183 LYS A N 1
ATOM 1489 C CA . LYS A 1 183 ? -9.683 -5.237 10.019 1.00 89.06 183 LYS A CA 1
ATOM 1490 C C . LYS A 1 183 ? -8.323 -5.716 9.519 1.00 89.06 183 LYS A C 1
ATOM 1492 O O . LYS A 1 183 ? -7.972 -6.867 9.751 1.00 89.06 183 LYS A O 1
ATOM 1497 N N . LEU A 1 184 ? -7.554 -4.826 8.896 1.00 89.50 184 LEU A N 1
ATOM 1498 C CA . LEU A 1 184 ? -6.237 -5.111 8.327 1.00 89.50 184 LEU A CA 1
ATOM 1499 C C . LEU A 1 184 ? -5.273 -5.608 9.404 1.00 89.50 184 LEU A C 1
ATOM 1501 O O . LEU A 1 184 ? -4.666 -6.661 9.240 1.00 89.50 184 LEU A O 1
ATOM 1505 N N . LYS A 1 185 ? -5.249 -4.944 10.563 1.00 87.25 185 LYS A N 1
ATOM 1506 C CA . LYS A 1 185 ? -4.433 -5.348 11.715 1.00 87.25 185 LYS A CA 1
ATOM 1507 C C . LYS A 1 185 ? -4.770 -6.745 12.257 1.00 87.25 185 LYS A C 1
ATOM 1509 O O . LYS A 1 185 ? -3.905 -7.397 12.833 1.00 87.25 185 LYS A O 1
ATOM 1514 N N . LYS A 1 186 ? -6.024 -7.196 12.143 1.00 81.62 186 LYS A N 1
ATOM 1515 C CA . LYS A 1 186 ? -6.467 -8.506 12.657 1.00 81.62 186 LYS A CA 1
ATOM 1516 C C . LYS A 1 186 ? -6.223 -9.657 11.673 1.00 81.62 186 LYS A C 1
ATOM 1518 O O . LYS A 1 186 ? -6.290 -10.805 12.102 1.00 81.62 186 LYS A O 1
ATOM 1523 N N . GLY A 1 187 ? -5.940 -9.355 10.403 1.00 66.94 187 GLY A N 1
ATOM 1524 C CA . GLY A 1 187 ? -5.859 -10.341 9.323 1.00 66.94 187 GLY A CA 1
ATOM 1525 C C . GLY A 1 187 ? -7.222 -10.944 8.953 1.00 66.94 187 GLY A C 1
ATOM 1526 O O . GLY A 1 187 ? -8.229 -10.741 9.641 1.00 66.94 187 GLY A O 1
ATOM 1527 N N . LYS A 1 188 ? -7.270 -11.694 7.847 1.00 56.53 188 LYS A N 1
ATOM 1528 C CA . LYS A 1 188 ? -8.414 -12.566 7.545 1.00 56.53 188 LYS A CA 1
ATOM 1529 C C . LYS A 1 188 ? -8.350 -13.776 8.482 1.00 56.53 188 LYS A C 1
ATOM 1531 O O . LYS A 1 188 ? -7.314 -14.430 8.556 1.00 56.53 188 LYS A O 1
ATOM 1536 N N . LYS A 1 189 ? -9.430 -14.021 9.224 1.00 45.94 189 LYS A N 1
ATOM 1537 C CA . LYS A 1 189 ? -9.646 -15.293 9.928 1.00 45.94 189 LYS A CA 1
ATOM 1538 C C . LYS A 1 189 ? -10.169 -16.342 8.963 1.00 45.94 189 LYS A C 1
ATOM 1540 O O . LYS A 1 189 ? -10.941 -15.941 8.063 1.00 45.94 189 LYS A O 1
#